Protein AF-A0AAX2H0S9-F1 (afdb_monomer_lite)

Organism: NCBI:txid45243

Sequence (298 aa):
MRLNEGWSAKVGRAVLSYNQQLLLGNAEGVKFTGGQPSGMPQYAAPPEDNILNYKTMQFIGLNKTWASDNWSGNNVLSFLFTNSGYQYTAGGAASNMQTTGIHGWFPMGDLTMEASAYYQFGAYYTMQVQAYQLHLKAEYLINDDALVGAGVEMIGGSKAEDYAQYTTRSFIAQYGTNQRFNGFMESFYVGSLYAYTGLNDYFGKLHLQLTNDSGLLLMPHVFTKNVAYTTGDPRYLGTEIDCIYNCNLSEDVTLTWDTHICYLQRRIRRALQGCRTELMQGCTCARVYLFVRKTLRK

Radius of gyration: 21.71 Å; chains: 1; bounding box: 66×54×60 Å

Secondary structure (DSSP, 8-state):
-EEETTEEEEEEEEE--HHHHHHTT-SS-----S-PPTTS-------SS---EEEEEEEEEEEEEEE-SSSSSEEEEEEEEEEEEEE-STT--EEEEEEEEEEEEEEETTEEEEEEEEEEEEEETTEEEEEEEEEEEEEEEEETTEEEEEEEEEE----HHHHHTTEE-S----TTTHHHHSTTTHHHHSSSGGGTS-EEEEEEEEEEEEETTEEEEEEEEEEE-SS-SSTT---EEEEEEEEEEEEEEETTEEEEEEEEEEEE-HHHHHHHTTS-STT-SS-EEEEEEEEE------

pLDDT: mean 73.64, std 22.36, range [25.81, 98.31]

Structure (mmCIF, N/CA/C/O backbone):
data_AF-A0AAX2H0S9-F1
#
_entry.id   AF-A0AAX2H0S9-F1
#
loop_
_atom_site.group_PDB
_atom_site.id
_atom_site.type_symbol
_atom_site.label_atom_id
_atom_site.label_alt_id
_atom_site.label_comp_id
_atom_site.label_asym_id
_atom_site.label_entity_id
_atom_site.label_seq_id
_atom_site.pdbx_PDB_ins_code
_atom_site.Cartn_x
_atom_site.Cartn_y
_atom_site.Cartn_z
_atom_site.occupancy
_atom_site.B_iso_or_equiv
_atom_site.auth_seq_id
_atom_site.auth_comp_id
_atom_site.auth_asym_id
_atom_site.auth_atom_id
_atom_site.pdbx_PDB_model_num
ATOM 1 N N . MET A 1 1 ? -16.538 -15.826 -12.381 1.00 82.00 1 MET A N 1
ATOM 2 C CA . MET A 1 1 ? -16.999 -17.229 -12.312 1.00 82.00 1 MET A CA 1
ATOM 3 C C . MET A 1 1 ? -16.678 -17.805 -10.939 1.00 82.00 1 MET A C 1
ATOM 5 O O . MET A 1 1 ? -15.602 -17.527 -10.424 1.00 82.00 1 MET A O 1
ATOM 9 N N . ARG A 1 2 ? -17.601 -18.550 -10.319 1.00 83.38 2 ARG A N 1
ATOM 10 C CA . ARG A 1 2 ? -17.282 -19.405 -9.161 1.00 83.38 2 ARG A CA 1
ATOM 11 C C . ARG A 1 2 ? -16.760 -20.730 -9.711 1.00 83.38 2 ARG A C 1
ATOM 13 O O . ARG A 1 2 ? -17.367 -21.244 -10.643 1.00 83.38 2 ARG A O 1
ATOM 20 N N . LEU A 1 3 ? -15.625 -21.206 -9.208 1.00 83.75 3 LEU A N 1
ATOM 21 C CA . LEU A 1 3 ? -14.989 -22.426 -9.720 1.00 83.75 3 LEU A CA 1
ATOM 22 C C . LEU A 1 3 ? -15.461 -23.654 -8.935 1.00 83.75 3 LEU A C 1
ATOM 24 O O . LEU A 1 3 ? -15.853 -24.650 -9.529 1.00 83.75 3 LEU A O 1
ATOM 28 N N . ASN A 1 4 ? -15.465 -23.557 -7.607 1.00 86.69 4 ASN A N 1
ATOM 29 C CA . ASN A 1 4 ? -15.998 -24.536 -6.657 1.00 86.69 4 ASN A CA 1
ATOM 30 C C . ASN A 1 4 ? -16.116 -23.859 -5.272 1.00 86.69 4 ASN A C 1
ATOM 32 O O . ASN A 1 4 ? -16.109 -22.626 -5.180 1.00 86.69 4 ASN A O 1
ATOM 36 N N . GLU A 1 5 ? -16.239 -24.640 -4.196 1.00 86.44 5 GLU A N 1
ATOM 37 C CA . GLU A 1 5 ? -16.384 -24.105 -2.844 1.00 86.44 5 GLU A CA 1
ATOM 38 C C . GLU A 1 5 ? -15.201 -23.211 -2.446 1.00 86.44 5 GLU A C 1
ATOM 40 O O . GLU A 1 5 ? -14.028 -23.605 -2.436 1.00 86.44 5 GLU A O 1
ATOM 45 N N . GLY A 1 6 ? -15.521 -21.954 -2.147 1.00 86.75 6 GLY A N 1
ATOM 46 C CA . GLY A 1 6 ? -14.549 -20.944 -1.760 1.00 86.75 6 GLY A CA 1
ATOM 47 C C . GLY A 1 6 ? -13.690 -20.380 -2.893 1.00 86.75 6 GLY A C 1
ATOM 48 O O . GLY A 1 6 ? -13.083 -19.337 -2.688 1.00 86.75 6 GLY A O 1
ATOM 49 N N . TRP A 1 7 ? -13.631 -20.995 -4.081 1.00 94.50 7 TRP A N 1
ATOM 50 C CA . TRP A 1 7 ? -12.855 -20.452 -5.200 1.00 94.50 7 TRP A CA 1
ATOM 51 C C . TRP A 1 7 ? -13.701 -19.611 -6.152 1.00 94.50 7 TRP A C 1
ATOM 53 O O . TRP A 1 7 ? -14.766 -20.008 -6.636 1.00 94.50 7 TRP A O 1
ATOM 63 N N . SER A 1 8 ? -13.160 -18.458 -6.526 1.00 93.38 8 SER A N 1
ATOM 64 C CA . SER A 1 8 ? -13.691 -17.633 -7.600 1.00 93.38 8 SER A CA 1
ATOM 65 C C . SER A 1 8 ? -12.576 -17.114 -8.492 1.00 93.38 8 SER A C 1
ATOM 67 O O . SER A 1 8 ? -11.455 -16.879 -8.052 1.00 93.38 8 SER A O 1
ATOM 69 N N . ALA A 1 9 ? -12.904 -16.919 -9.762 1.00 92.19 9 ALA A N 1
ATOM 70 C CA . ALA A 1 9 ? -12.008 -16.347 -10.744 1.00 92.19 9 ALA A CA 1
ATOM 71 C C . ALA A 1 9 ? -12.691 -15.204 -11.489 1.00 92.19 9 ALA A C 1
ATOM 73 O O . ALA A 1 9 ? -13.897 -15.239 -11.773 1.00 92.19 9 ALA A O 1
ATOM 74 N N . LYS A 1 10 ? -11.908 -14.189 -11.831 1.00 89.81 10 LYS A N 1
ATOM 75 C CA . LYS A 1 10 ? -12.298 -13.113 -12.733 1.00 89.81 10 LYS A CA 1
ATOM 76 C C . LYS A 1 10 ? -11.259 -13.039 -13.839 1.00 89.81 10 LYS A C 1
ATOM 78 O O . LYS A 1 10 ? -10.068 -13.050 -13.568 1.00 89.81 10 LYS A O 1
ATOM 83 N N . VAL A 1 11 ? -11.721 -12.963 -15.073 1.00 91.12 11 VAL A N 1
ATOM 84 C CA . VAL A 1 11 ? -10.884 -12.688 -16.235 1.00 91.12 11 VAL A CA 1
ATOM 85 C C . VAL A 1 11 ? -11.586 -11.610 -17.031 1.00 91.12 11 VAL A C 1
ATOM 87 O O . VAL A 1 11 ? -12.816 -11.613 -17.128 1.00 91.12 11 VAL A O 1
ATOM 90 N N . GLY A 1 12 ? -10.827 -10.666 -17.558 1.00 87.56 12 GLY A N 1
ATOM 91 C CA . GLY A 1 12 ? -11.419 -9.583 -18.312 1.00 87.56 12 GLY A CA 1
ATOM 92 C C . GLY A 1 12 ? -10.417 -8.856 -19.176 1.00 87.56 12 GLY A C 1
ATOM 93 O O . GLY A 1 12 ? -9.202 -8.939 -18.996 1.00 87.56 12 GLY A O 1
ATOM 94 N N . ARG A 1 13 ? -10.976 -8.126 -20.133 1.00 86.88 13 ARG A N 1
ATOM 95 C CA . ARG A 1 13 ? -10.269 -7.169 -20.965 1.00 86.88 13 ARG A CA 1
ATOM 96 C C . ARG A 1 13 ? -11.090 -5.891 -21.011 1.00 86.88 13 ARG A C 1
ATOM 98 O O . ARG A 1 13 ? -12.295 -5.952 -21.234 1.00 86.88 13 ARG A O 1
ATOM 105 N N . ALA A 1 14 ? -10.429 -4.756 -20.860 1.00 76.19 14 ALA A N 1
ATOM 106 C CA . ALA A 1 14 ? -11.001 -3.440 -21.081 1.00 76.19 14 ALA A CA 1
ATOM 107 C C . ALA A 1 14 ? -10.156 -2.673 -22.103 1.00 76.19 14 ALA A C 1
ATOM 109 O O . ALA A 1 14 ? -8.929 -2.792 -22.136 1.00 76.19 14 ALA A O 1
ATOM 110 N N . VAL A 1 15 ? -10.823 -1.890 -22.947 1.00 71.88 15 VAL A N 1
ATOM 111 C CA . VAL A 1 15 ? -10.201 -0.814 -23.725 1.00 71.88 15 VAL A CA 1
ATOM 112 C C . VAL A 1 15 ? -10.573 0.463 -22.998 1.00 71.88 15 VAL A C 1
ATOM 114 O O . VAL A 1 15 ? -11.757 0.697 -22.772 1.00 71.88 15 VAL A O 1
ATOM 117 N N . LEU A 1 16 ? -9.576 1.232 -22.574 1.00 62.88 16 LEU A N 1
ATOM 118 C CA . LEU A 1 16 ? -9.803 2.415 -21.755 1.00 62.88 16 LEU A CA 1
ATOM 119 C C . LEU A 1 16 ? -9.782 3.642 -22.664 1.00 62.88 16 LEU A C 1
ATOM 121 O O . LEU A 1 16 ? -8.774 3.936 -23.299 1.00 62.88 16 LEU A O 1
ATOM 125 N N . SER A 1 17 ? -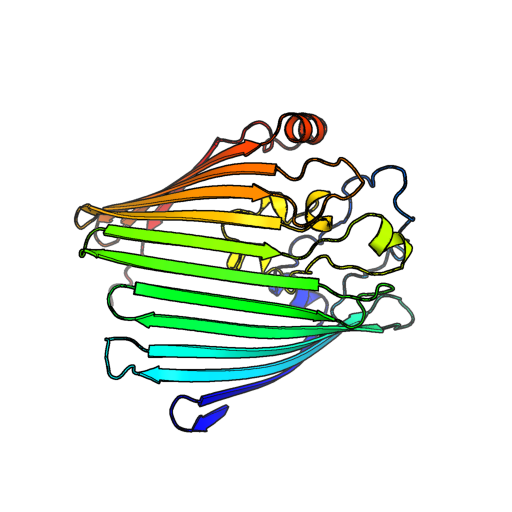10.916 4.335 -22.764 1.00 55.72 17 SER A N 1
ATOM 126 C CA . SER A 1 17 ? -10.997 5.624 -23.457 1.00 55.72 17 SER A CA 1
ATOM 127 C C . SER A 1 17 ? -10.740 6.777 -22.483 1.00 55.72 17 SER A C 1
ATOM 129 O O . SER A 1 17 ? -10.907 6.625 -21.273 1.00 55.72 17 SER A O 1
ATOM 131 N N . TYR A 1 18 ? -10.343 7.940 -23.005 1.00 48.00 18 TYR A N 1
ATOM 132 C CA . TYR A 1 18 ? -9.972 9.131 -22.224 1.00 48.00 18 TYR A CA 1
ATOM 133 C C . TYR A 1 18 ? -10.974 9.472 -21.099 1.00 48.00 18 TYR A C 1
ATOM 135 O O . TYR A 1 18 ? -10.585 9.680 -19.953 1.00 48.00 18 TYR A O 1
ATOM 143 N N . ASN A 1 19 ? -12.281 9.404 -21.376 1.00 41.84 19 ASN A N 1
ATOM 144 C CA . ASN A 1 19 ? -13.327 9.718 -20.392 1.00 41.84 19 ASN A CA 1
ATOM 145 C C . ASN A 1 19 ? -13.436 8.689 -19.251 1.00 41.84 19 ASN A C 1
ATOM 147 O O . ASN A 1 19 ? -13.842 9.034 -18.145 1.00 41.84 19 ASN A O 1
ATOM 151 N N . GLN A 1 20 ? -13.058 7.430 -19.489 1.00 44.62 20 GLN A N 1
ATOM 152 C CA . GLN A 1 20 ? -13.036 6.392 -18.452 1.00 44.62 20 GLN A CA 1
ATOM 153 C C . GLN A 1 20 ? -11.835 6.539 -17.513 1.00 44.62 20 GLN A C 1
ATOM 155 O O . GLN A 1 20 ? -11.869 6.024 -16.401 1.00 44.62 20 GLN A O 1
ATOM 160 N N . GLN A 1 21 ? -10.789 7.259 -17.924 1.00 47.94 21 GLN A N 1
ATOM 161 C CA . GLN A 1 21 ? -9.606 7.496 -17.099 1.00 47.94 21 GLN A CA 1
ATOM 162 C C . GLN A 1 21 ? -9.893 8.518 -15.986 1.00 47.94 21 GLN A C 1
ATOM 164 O O . GLN A 1 21 ? -9.494 8.286 -14.847 1.00 47.94 21 GLN A O 1
ATOM 169 N N . LEU A 1 22 ? -10.661 9.582 -16.270 1.00 45.66 22 LEU A N 1
ATOM 170 C CA . LEU A 1 22 ? -11.139 10.536 -15.252 1.00 45.66 22 LEU A CA 1
ATOM 171 C C . LEU A 1 22 ? -11.988 9.856 -14.164 1.00 45.66 22 LEU A C 1
ATOM 173 O O . LEU A 1 22 ? -11.847 10.161 -12.984 1.00 45.66 22 LEU A O 1
ATOM 177 N N . LEU A 1 23 ? -12.835 8.896 -14.553 1.00 43.91 23 LEU A N 1
ATOM 178 C CA . LEU A 1 23 ? -13.672 8.105 -13.638 1.00 43.91 23 LEU A CA 1
ATOM 179 C C . LEU A 1 23 ? -12.862 7.144 -12.750 1.00 43.91 23 LEU A C 1
ATOM 181 O O . LEU A 1 23 ? -13.319 6.774 -11.673 1.00 43.91 23 LEU A O 1
ATOM 185 N N . LEU A 1 24 ? -11.665 6.748 -13.187 1.00 43.06 24 LEU A N 1
ATOM 186 C CA . LEU A 1 24 ? -10.731 5.904 -12.437 1.00 43.06 24 LEU A CA 1
ATOM 187 C C . LEU A 1 24 ? -9.742 6.734 -11.603 1.00 43.06 24 LEU A C 1
ATOM 189 O O . LEU A 1 24 ? -8.654 6.264 -11.293 1.00 43.06 24 LEU A O 1
ATOM 193 N N . GLY A 1 25 ? -10.090 7.977 -11.260 1.00 35.75 25 GLY A N 1
ATOM 194 C CA . GLY A 1 25 ? -9.273 8.809 -10.379 1.00 35.75 25 GLY A CA 1
ATOM 195 C C . GLY A 1 25 ? -8.083 9.499 -11.050 1.00 35.75 25 GLY A C 1
ATOM 196 O O . GLY A 1 25 ? -7.289 10.100 -10.340 1.00 35.75 25 GLY A O 1
ATOM 197 N N . ASN A 1 26 ? -7.971 9.514 -12.387 1.00 38.72 26 ASN A N 1
ATOM 198 C CA . ASN A 1 26 ? -7.118 10.499 -13.081 1.00 38.72 26 ASN A CA 1
ATOM 199 C C . ASN A 1 26 ? -7.829 11.870 -13.163 1.00 38.72 26 ASN A C 1
ATOM 201 O O . ASN A 1 26 ? -7.855 12.509 -14.218 1.00 38.72 26 ASN A O 1
ATOM 205 N N . ALA A 1 27 ? -8.476 12.301 -12.078 1.00 33.25 27 ALA A N 1
ATOM 206 C CA . ALA A 1 27 ? -8.892 13.686 -11.931 1.00 33.25 27 ALA A CA 1
ATOM 207 C C . ALA A 1 27 ? -7.633 14.454 -11.535 1.00 33.25 27 ALA A C 1
ATOM 209 O O . ALA A 1 27 ? -7.086 14.222 -10.466 1.00 33.25 27 ALA A O 1
ATOM 210 N N . GLU A 1 28 ? -7.169 15.306 -12.444 1.00 34.12 28 GLU A N 1
ATOM 211 C CA . GLU A 1 28 ? -5.822 15.874 -12.458 1.00 34.12 28 GLU A CA 1
ATOM 212 C C . GLU A 1 28 ? -4.795 14.838 -12.905 1.00 34.12 28 GLU A C 1
ATOM 214 O O . GLU A 1 28 ? -4.406 13.916 -12.189 1.00 34.12 28 GLU A O 1
ATOM 219 N N . GLY A 1 29 ? -4.338 14.993 -14.151 1.00 34.31 29 GLY A N 1
ATOM 220 C CA . GLY A 1 29 ? -3.101 14.355 -14.547 1.00 34.31 29 GLY A CA 1
ATOM 221 C C . GLY A 1 29 ? -2.078 14.640 -13.459 1.00 34.31 29 GLY A C 1
ATOM 222 O O . GLY A 1 29 ? -1.937 15.790 -13.033 1.00 34.31 29 GLY A O 1
ATOM 223 N N . VAL A 1 30 ? -1.347 13.611 -13.037 1.00 34.69 30 VAL A N 1
ATOM 224 C CA . VAL A 1 30 ? -0.012 13.826 -12.495 1.00 34.69 30 VAL A CA 1
ATOM 225 C C . VAL A 1 30 ? 0.754 14.497 -13.629 1.00 34.69 30 VAL A C 1
ATOM 227 O O . VAL A 1 30 ? 1.433 13.864 -14.434 1.00 34.69 30 VAL A O 1
ATOM 230 N N . LYS A 1 31 ? 0.570 15.810 -13.764 1.00 29.08 31 LYS A N 1
ATOM 231 C CA . LYS A 1 31 ? 1.520 16.643 -14.442 1.00 29.08 31 LYS A CA 1
ATOM 232 C C . LYS A 1 31 ? 2.752 16.451 -13.583 1.00 29.08 31 LYS A C 1
ATOM 234 O O . LYS A 1 31 ? 2.804 16.885 -12.432 1.00 29.08 31 LYS A O 1
ATOM 239 N N . PHE A 1 32 ? 3.736 15.756 -14.131 1.00 32.16 32 PHE A N 1
ATOM 240 C CA . PHE A 1 32 ? 5.110 15.850 -13.677 1.00 32.16 32 PHE A CA 1
ATOM 241 C C . PHE A 1 32 ? 5.590 17.293 -13.947 1.00 32.16 32 PHE A C 1
ATOM 243 O O . PHE A 1 32 ? 6.453 17.535 -14.777 1.00 32.16 32 PHE A O 1
ATOM 250 N N . THR A 1 33 ? 4.957 18.280 -13.307 1.00 26.42 33 THR A N 1
ATOM 251 C CA . THR A 1 33 ? 5.269 19.716 -13.354 1.00 26.42 33 THR A CA 1
ATOM 252 C C . THR A 1 33 ? 5.804 20.193 -12.007 1.00 26.42 33 THR A C 1
ATOM 254 O O . THR A 1 33 ? 5.740 21.375 -11.688 1.00 26.42 33 THR A O 1
ATOM 257 N N . GLY A 1 34 ? 6.363 19.285 -11.205 1.00 25.81 34 GLY A N 1
ATOM 258 C CA . GLY A 1 34 ? 7.398 19.660 -10.252 1.00 25.81 34 GLY A CA 1
ATOM 259 C C . GLY A 1 34 ? 8.687 19.863 -11.042 1.00 25.81 34 GLY A C 1
ATOM 260 O O . GLY A 1 34 ? 9.111 18.944 -11.743 1.00 25.81 34 GLY A O 1
ATOM 261 N N . GLY A 1 35 ? 9.269 21.063 -10.983 1.00 28.19 35 GLY A N 1
ATOM 262 C CA . GLY A 1 35 ? 10.528 21.381 -11.657 1.00 28.19 35 GLY A CA 1
ATOM 263 C C . GLY A 1 35 ? 11.556 20.267 -11.455 1.00 28.19 35 GLY A C 1
ATOM 264 O O . GLY A 1 35 ? 11.889 19.913 -10.324 1.00 28.19 35 GLY A O 1
ATOM 265 N N . GLN A 1 36 ? 12.002 19.684 -12.566 1.00 36.81 36 GLN A N 1
ATOM 266 C CA . GLN A 1 36 ? 13.009 18.631 -12.592 1.00 36.81 36 GLN A CA 1
ATOM 267 C C . GLN A 1 36 ? 14.291 19.156 -11.916 1.00 36.81 36 GLN A C 1
ATOM 269 O O . GLN A 1 36 ? 14.747 20.250 -12.265 1.00 36.81 36 GLN A O 1
ATOM 274 N N . PRO A 1 37 ? 14.899 18.424 -10.966 1.00 34.19 37 PRO A N 1
ATOM 275 C CA . PRO A 1 37 ? 16.245 18.744 -10.518 1.00 34.19 37 PRO A CA 1
ATOM 276 C C . PRO A 1 37 ? 17.203 18.723 -11.709 1.00 34.19 37 PRO A C 1
ATOM 278 O O . PRO A 1 37 ? 17.151 17.824 -12.550 1.00 34.19 37 PRO A O 1
ATOM 281 N N . SER A 1 38 ? 18.105 19.702 -11.750 1.00 27.27 38 SER A N 1
ATOM 282 C CA . SER A 1 38 ? 19.204 19.741 -12.715 1.00 27.27 38 SER A CA 1
ATOM 283 C C . SER A 1 38 ? 19.970 18.409 -12.702 1.00 27.27 38 SER A C 1
ATOM 285 O O . SER A 1 38 ? 20.443 17.987 -11.647 1.00 27.27 38 SER A O 1
ATOM 287 N N . GLY A 1 39 ? 20.059 17.739 -13.857 1.00 32.34 39 GLY A N 1
ATOM 288 C CA . GLY A 1 39 ? 20.784 16.471 -14.026 1.00 32.34 39 GLY A CA 1
ATOM 289 C C . GLY A 1 39 ? 19.925 15.218 -14.239 1.00 32.34 39 GLY A C 1
ATOM 290 O O . GLY A 1 39 ? 20.489 14.152 -14.474 1.00 32.34 39 GLY A O 1
ATOM 291 N N . MET A 1 40 ? 18.590 15.308 -14.208 1.00 34.41 40 MET A N 1
ATOM 292 C CA . MET A 1 40 ? 17.748 14.240 -14.769 1.00 34.41 40 MET A CA 1
ATOM 293 C C . MET A 1 40 ? 17.835 14.266 -16.308 1.00 34.41 40 MET A C 1
ATOM 295 O O . MET A 1 40 ? 17.811 15.359 -16.883 1.00 34.41 40 MET A O 1
ATOM 299 N N . PRO A 1 41 ? 17.940 13.109 -16.999 1.00 31.62 41 PRO A N 1
ATOM 300 C CA . PRO A 1 41 ? 17.778 13.066 -18.449 1.00 31.62 41 PRO A CA 1
ATOM 301 C C . PRO A 1 41 ? 16.454 13.741 -18.794 1.00 31.62 41 PRO A C 1
ATOM 303 O O . PRO A 1 41 ? 15.452 13.448 -18.141 1.00 31.62 41 PRO A O 1
ATOM 306 N N . GLN A 1 42 ? 16.441 14.643 -19.782 1.00 32.12 42 GLN A N 1
ATOM 307 C CA . GLN A 1 42 ? 15.192 15.171 -20.324 1.00 32.12 42 GLN A CA 1
ATOM 308 C C . GLN A 1 42 ? 14.329 13.978 -20.732 1.00 32.12 42 GLN A C 1
ATOM 310 O O . GLN A 1 42 ? 14.522 13.390 -21.796 1.00 32.12 42 GLN A O 1
ATOM 315 N N . TYR A 1 43 ? 13.365 13.616 -19.890 1.00 40.28 43 TYR A N 1
ATOM 316 C CA . TYR A 1 43 ? 12.214 12.897 -20.377 1.00 40.28 43 TYR A CA 1
ATOM 317 C C . TYR A 1 43 ? 11.566 13.906 -21.306 1.00 40.28 43 TYR A C 1
ATOM 319 O O . TYR A 1 43 ? 11.087 14.946 -20.848 1.00 40.28 43 TYR A O 1
ATOM 327 N N . ALA A 1 44 ? 11.667 13.678 -22.615 1.00 31.38 44 ALA A N 1
ATOM 328 C CA . ALA A 1 44 ? 10.839 14.399 -23.553 1.00 31.38 44 ALA A CA 1
ATOM 329 C C . ALA A 1 44 ? 9.413 14.173 -23.055 1.00 31.38 44 ALA A C 1
ATOM 331 O O . ALA A 1 44 ? 8.877 13.072 -23.193 1.00 31.38 44 ALA A O 1
ATOM 332 N N . ALA A 1 45 ? 8.844 15.182 -22.385 1.00 35.22 45 ALA A N 1
ATOM 333 C CA . ALA A 1 45 ? 7.412 15.282 -22.238 1.00 35.22 45 ALA A CA 1
ATOM 334 C C . ALA A 1 45 ? 6.920 15.084 -23.665 1.00 35.22 45 ALA A C 1
ATOM 336 O O . ALA A 1 45 ? 7.348 15.831 -24.557 1.00 35.22 45 ALA A O 1
ATOM 337 N N . PRO A 1 46 ? 6.208 13.984 -23.934 1.00 34.56 46 PRO A N 1
ATOM 338 C CA . PRO A 1 46 ? 5.852 13.713 -25.298 1.00 34.56 46 PRO A CA 1
ATOM 339 C C . PRO A 1 46 ? 4.980 14.912 -25.729 1.00 34.56 46 PRO A C 1
ATOM 341 O O . PRO A 1 46 ? 4.282 15.484 -24.880 1.00 34.56 46 PRO A O 1
ATOM 344 N N . PRO A 1 47 ? 5.161 15.394 -26.971 1.00 35.41 47 PRO A N 1
ATOM 345 C CA . PRO A 1 47 ? 4.654 16.689 -27.414 1.00 35.41 47 PRO A CA 1
ATOM 346 C C . PRO A 1 47 ? 3.180 16.829 -27.050 1.00 35.41 47 PRO A C 1
ATOM 348 O O . PRO A 1 47 ? 2.472 15.827 -27.017 1.00 35.41 47 PRO A O 1
ATOM 351 N N . GLU A 1 48 ? 2.787 18.066 -26.759 1.00 41.00 48 GLU A N 1
ATOM 352 C CA . GLU A 1 48 ? 1.668 18.587 -25.949 1.00 41.00 48 GLU A CA 1
ATOM 353 C C . GLU A 1 48 ? 0.248 18.006 -26.193 1.00 41.00 48 GLU A C 1
ATOM 355 O O . GLU A 1 48 ? -0.715 18.408 -25.543 1.00 41.00 48 GLU A O 1
ATOM 360 N N . ASP A 1 49 ? 0.117 16.978 -27.025 1.00 37.16 49 ASP A N 1
ATOM 361 C CA . ASP A 1 49 ? -1.091 16.243 -27.369 1.00 37.16 49 ASP A CA 1
ATOM 362 C C . ASP A 1 49 ? -1.208 14.893 -26.619 1.00 37.16 49 ASP A C 1
ATOM 364 O O . ASP A 1 49 ? -0.893 13.828 -27.144 1.00 37.16 49 ASP A O 1
ATOM 368 N N . ASN A 1 50 ? -1.769 14.921 -25.401 1.00 44.34 50 ASN A N 1
ATOM 369 C CA . ASN A 1 50 ? -2.493 13.805 -24.746 1.00 44.34 50 ASN A CA 1
ATOM 370 C C . ASN A 1 50 ? -1.788 12.435 -24.600 1.00 44.34 50 ASN A C 1
ATOM 372 O O . ASN A 1 50 ? -2.096 11.483 -25.323 1.00 44.34 50 ASN A O 1
ATOM 376 N N . ILE A 1 51 ? -0.912 12.265 -23.598 1.00 44.94 51 ILE A N 1
ATOM 377 C CA . ILE A 1 51 ? -0.066 11.055 -23.525 1.00 44.94 51 ILE A CA 1
ATOM 378 C C . ILE A 1 51 ? 0.096 10.480 -22.103 1.00 44.94 51 ILE A C 1
ATOM 380 O O . ILE A 1 51 ? 1.177 10.083 -21.683 1.00 44.94 51 ILE A O 1
ATOM 384 N N . LEU A 1 52 ? -1.011 10.382 -21.361 1.00 51.34 52 LEU A N 1
ATOM 385 C CA . LEU A 1 52 ? -1.143 9.475 -20.206 1.00 51.34 52 LEU A CA 1
ATOM 386 C C . LEU A 1 52 ? -2.244 8.435 -20.466 1.00 51.34 52 LEU A C 1
ATOM 388 O O . LEU A 1 52 ? -3.116 8.202 -19.635 1.00 51.34 52 LEU A O 1
ATOM 392 N N . ASN A 1 53 ? -2.249 7.840 -21.662 1.00 60.06 53 ASN A N 1
ATOM 393 C CA . ASN A 1 53 ? -3.372 7.032 -22.122 1.00 60.06 53 ASN A CA 1
ATOM 394 C C . ASN A 1 53 ? -3.148 5.538 -21.872 1.00 60.06 53 ASN A C 1
ATOM 396 O O . ASN A 1 53 ? -2.445 4.855 -22.627 1.00 60.06 53 ASN A O 1
ATOM 400 N N . TYR A 1 54 ? -3.831 5.012 -20.852 1.00 64.12 54 TYR A N 1
ATOM 401 C CA . TYR A 1 54 ? -4.158 3.590 -20.811 1.00 64.12 54 TYR A CA 1
ATOM 402 C C . TYR A 1 54 ? -4.893 3.230 -22.102 1.00 64.12 54 TYR A C 1
ATOM 404 O O . TYR A 1 54 ? -5.929 3.810 -22.409 1.00 64.12 54 TYR A O 1
ATOM 412 N N . LYS A 1 55 ? -4.363 2.270 -22.853 1.00 72.38 55 LYS A N 1
ATOM 413 C CA . LYS A 1 55 ? -4.952 1.791 -24.107 1.00 72.38 55 LYS A CA 1
ATOM 414 C C . LYS A 1 55 ? -5.764 0.527 -23.876 1.00 72.38 55 LYS A C 1
ATOM 416 O O . LYS A 1 55 ? -6.895 0.400 -24.340 1.00 72.38 55 LYS A O 1
ATOM 421 N N . THR A 1 56 ? -5.190 -0.418 -23.142 1.00 81.44 56 THR A N 1
ATOM 422 C CA . THR A 1 56 ? -5.826 -1.701 -22.849 1.00 81.44 56 THR A CA 1
ATOM 423 C C . THR A 1 56 ? -5.483 -2.162 -21.449 1.00 81.44 56 THR A C 1
ATOM 425 O O . THR A 1 56 ? -4.387 -1.911 -20.964 1.00 81.44 56 THR A O 1
ATOM 428 N N . MET A 1 57 ? -6.391 -2.904 -20.839 1.00 83.75 57 MET A N 1
ATOM 429 C CA . MET A 1 57 ? -6.127 -3.692 -19.647 1.00 83.75 57 MET A CA 1
ATOM 430 C C . MET A 1 57 ? -6.591 -5.114 -19.928 1.00 83.75 57 MET A C 1
ATOM 432 O O . MET A 1 57 ? -7.713 -5.313 -20.392 1.00 83.75 57 MET A O 1
ATOM 436 N N . GLN A 1 58 ? -5.757 -6.102 -19.641 1.00 91.12 58 GLN A N 1
ATOM 437 C CA . GLN A 1 58 ? -6.180 -7.486 -19.463 1.00 91.12 58 GLN A CA 1
ATOM 438 C C . GLN A 1 58 ? -5.892 -7.889 -18.026 1.00 91.12 58 GLN A C 1
ATOM 440 O O . GLN A 1 58 ? -4.873 -7.488 -17.472 1.00 91.12 58 GLN A O 1
ATOM 445 N N . PHE A 1 59 ? -6.772 -8.668 -17.411 1.00 91.50 59 PHE A N 1
ATOM 446 C CA . PHE A 1 59 ? -6.541 -9.138 -16.054 1.00 91.50 59 PHE A CA 1
ATOM 447 C C . PHE A 1 59 ? -7.064 -10.549 -15.841 1.00 91.50 59 PHE A C 1
ATOM 449 O O . PHE A 1 59 ? -8.054 -10.968 -16.445 1.00 91.50 59 PHE A O 1
ATOM 456 N N . ILE A 1 60 ? -6.395 -11.252 -14.936 1.00 93.50 60 ILE A N 1
ATOM 457 C CA . ILE A 1 60 ? -6.817 -12.511 -14.345 1.00 93.50 60 ILE A CA 1
ATOM 458 C C . ILE A 1 60 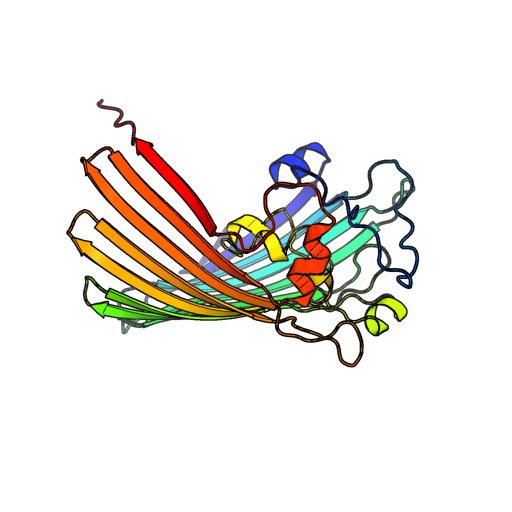? -6.688 -12.343 -12.834 1.00 93.50 60 ILE A C 1
ATOM 460 O O . ILE A 1 60 ? -5.654 -11.917 -12.330 1.00 93.50 60 ILE A O 1
ATOM 464 N N . GLY A 1 61 ? -7.744 -12.674 -12.107 1.00 93.88 61 GLY A N 1
ATOM 465 C CA . GLY A 1 61 ? -7.755 -12.711 -10.655 1.00 93.88 61 GLY A CA 1
ATOM 466 C C . GLY A 1 61 ? -8.323 -14.034 -10.173 1.00 93.88 61 GLY A C 1
ATOM 467 O O . GLY A 1 61 ? -9.347 -14.488 -10.687 1.00 93.88 61 GLY A O 1
ATOM 468 N N . LEU A 1 62 ? -7.681 -14.633 -9.178 1.00 95.06 62 LEU A N 1
ATOM 469 C CA . LEU A 1 62 ? -8.143 -15.836 -8.492 1.00 95.06 62 LEU A CA 1
ATOM 470 C C . LEU A 1 62 ? -8.312 -15.501 -7.015 1.00 95.06 62 LEU A C 1
ATOM 472 O O . LEU A 1 62 ? -7.459 -14.842 -6.441 1.00 95.06 62 LEU A O 1
ATOM 476 N N . ASN A 1 63 ? -9.400 -15.939 -6.397 1.00 95.56 63 ASN A N 1
ATOM 477 C CA . ASN A 1 63 ? -9.630 -15.767 -4.968 1.00 95.56 63 ASN A CA 1
ATOM 478 C C . ASN A 1 63 ? -10.063 -17.095 -4.369 1.00 95.56 63 ASN A C 1
ATOM 480 O O . ASN A 1 63 ? -10.943 -17.756 -4.924 1.00 95.56 63 ASN A O 1
ATOM 484 N N . LYS A 1 64 ? -9.490 -17.434 -3.223 1.00 95.81 64 LYS A N 1
ATOM 485 C CA . LYS A 1 64 ? -9.875 -18.547 -2.373 1.00 95.81 64 LYS A CA 1
ATOM 486 C C . LYS A 1 64 ? -10.296 -17.996 -1.021 1.00 95.81 64 LYS A C 1
ATOM 488 O O . LYS A 1 64 ? -9.527 -17.316 -0.359 1.00 95.81 64 LYS A O 1
ATOM 493 N N . THR A 1 65 ? -11.514 -18.316 -0.619 1.00 95.75 65 THR A N 1
ATOM 494 C CA . THR A 1 65 ? -12.059 -18.059 0.709 1.00 95.75 65 THR A CA 1
ATOM 495 C C . THR A 1 65 ? -12.366 -19.392 1.381 1.00 95.75 65 THR A C 1
ATOM 497 O O . THR A 1 65 ? -12.927 -20.284 0.742 1.00 95.75 65 THR A O 1
ATOM 500 N N . TRP A 1 66 ? -11.979 -19.569 2.639 1.00 94.62 66 TRP A N 1
ATOM 501 C CA . TRP A 1 66 ? -12.294 -20.781 3.397 1.00 94.62 66 TRP A CA 1
ATOM 502 C C . TRP A 1 66 ? -12.477 -20.464 4.876 1.00 94.62 66 TRP A C 1
ATOM 504 O O . TRP A 1 66 ? -11.794 -19.590 5.408 1.00 94.62 66 TRP A O 1
ATOM 514 N N . ALA A 1 67 ? -13.401 -21.173 5.520 1.00 92.00 67 ALA A N 1
ATOM 515 C CA . ALA A 1 67 ? -13.551 -21.113 6.965 1.00 92.00 67 ALA A CA 1
ATOM 516 C C . ALA A 1 67 ? -12.314 -21.720 7.633 1.00 92.00 67 ALA A C 1
ATOM 518 O O . ALA A 1 67 ? -11.682 -22.624 7.082 1.00 92.00 67 ALA A O 1
ATOM 519 N N . SER A 1 68 ? -11.958 -21.207 8.802 1.00 86.00 68 SER A N 1
ATOM 520 C CA . SER A 1 68 ? -11.001 -21.889 9.662 1.00 86.00 68 SER A CA 1
ATOM 521 C C . SER A 1 68 ? -11.701 -22.904 10.551 1.00 86.00 68 SER A C 1
ATOM 523 O O . SER A 1 68 ? -12.784 -22.636 11.065 1.00 86.00 68 SER A O 1
ATOM 525 N N . ASP A 1 69 ? -11.036 -24.031 10.784 1.00 83.50 69 ASP A N 1
ATOM 526 C CA . ASP A 1 69 ? -11.509 -25.059 11.710 1.00 83.50 69 ASP A CA 1
ATOM 527 C C . ASP A 1 69 ? -11.305 -24.652 13.181 1.00 83.50 69 ASP A C 1
ATOM 529 O O . ASP A 1 69 ? -11.964 -25.183 14.070 1.00 83.50 69 ASP A O 1
ATOM 533 N N . ASN A 1 70 ? -10.398 -23.701 13.444 1.00 85.62 70 ASN A N 1
ATOM 534 C CA . ASN A 1 70 ? -9.949 -23.344 14.794 1.00 85.62 70 ASN A CA 1
ATOM 535 C C . ASN A 1 70 ? -10.444 -21.973 15.279 1.00 85.62 70 ASN A C 1
ATOM 537 O O . ASN A 1 70 ? -10.291 -21.658 16.457 1.00 85.62 70 ASN A O 1
ATOM 541 N N . TRP A 1 71 ? -10.990 -21.130 14.399 1.00 85.88 71 TRP A N 1
ATOM 542 C CA . TRP A 1 71 ? -11.397 -19.767 14.755 1.00 85.88 71 TRP A CA 1
ATOM 543 C C . TRP A 1 71 ? -12.549 -19.247 13.895 1.00 85.88 71 TRP A C 1
ATOM 545 O O . TRP A 1 71 ? -12.710 -19.628 12.735 1.00 85.88 71 TRP A O 1
ATOM 555 N N . SER A 1 72 ? -13.346 -18.335 14.459 1.00 78.38 72 SER A N 1
ATOM 556 C CA . SER A 1 72 ? -14.437 -17.676 13.743 1.00 78.38 72 SER A CA 1
ATOM 557 C C . SER A 1 72 ? -13.885 -16.693 12.715 1.00 78.38 72 SER A C 1
ATOM 559 O O . SER A 1 72 ? -13.304 -15.670 13.066 1.00 78.38 72 SER A O 1
ATOM 561 N N . GLY A 1 73 ? -14.091 -16.986 11.436 1.00 84.94 73 GLY A N 1
ATOM 562 C CA . GLY A 1 73 ? -13.702 -16.095 10.352 1.00 84.94 73 GLY A CA 1
ATOM 563 C C . GLY A 1 73 ? -13.315 -16.857 9.096 1.00 84.94 73 GLY A C 1
ATOM 564 O O . GLY A 1 73 ? -12.952 -18.033 9.134 1.00 84.94 73 GLY A O 1
ATOM 565 N N . ASN A 1 74 ? -13.398 -16.166 7.963 1.00 92.06 74 ASN A N 1
ATOM 566 C CA . ASN A 1 74 ? -12.965 -16.715 6.690 1.00 92.06 74 ASN A CA 1
ATOM 567 C C . ASN A 1 74 ? -11.563 -16.207 6.359 1.00 92.06 74 ASN A C 1
ATOM 569 O O . ASN A 1 74 ? -11.335 -14.999 6.281 1.00 92.06 74 ASN A O 1
ATOM 573 N N . ASN A 1 75 ? -10.653 -17.137 6.100 1.00 94.94 75 ASN A N 1
ATOM 574 C CA . ASN A 1 75 ? -9.375 -16.841 5.478 1.00 94.94 75 ASN A CA 1
ATOM 575 C C . ASN A 1 75 ? -9.604 -16.487 4.008 1.00 94.94 75 ASN A C 1
ATOM 577 O O . ASN A 1 75 ? -10.467 -17.073 3.344 1.00 94.94 75 ASN A O 1
ATOM 581 N N . VAL A 1 76 ? -8.821 -15.547 3.491 1.00 95.44 76 VAL A N 1
ATOM 582 C CA . VAL A 1 76 ? -8.860 -15.128 2.091 1.00 95.44 76 VAL A CA 1
ATOM 583 C C . VAL A 1 76 ? -7.451 -15.153 1.527 1.00 95.44 76 VAL A C 1
ATOM 585 O O . VAL A 1 76 ? -6.526 -14.616 2.126 1.00 95.44 76 VAL A O 1
ATOM 588 N N . LEU A 1 77 ? -7.304 -15.739 0.345 1.00 96.19 77 LEU A N 1
ATOM 589 C CA . LEU A 1 77 ? -6.104 -15.667 -0.472 1.00 96.19 77 LEU A CA 1
ATOM 590 C C . LEU A 1 77 ? -6.496 -15.248 -1.884 1.00 96.19 77 LEU A C 1
ATOM 592 O O . LEU A 1 77 ? -7.347 -15.868 -2.519 1.00 96.19 77 LEU A O 1
ATOM 596 N N . SER A 1 78 ? -5.850 -14.211 -2.382 1.00 94.31 78 SER A N 1
ATOM 597 C CA . SER A 1 78 ? -6.108 -13.606 -3.677 1.00 94.31 78 SER A CA 1
ATOM 598 C C . SER A 1 78 ? -4.826 -13.600 -4.491 1.00 94.31 78 SER A C 1
ATOM 600 O O . SER A 1 78 ? -3.763 -13.283 -3.973 1.00 94.31 78 SER A O 1
ATOM 602 N N . PHE A 1 79 ? -4.934 -13.921 -5.772 1.00 96.12 79 PHE A N 1
ATOM 603 C CA . PHE A 1 79 ? -3.895 -13.749 -6.776 1.00 96.12 79 PHE A CA 1
ATOM 604 C C . PHE A 1 79 ? -4.405 -12.791 -7.846 1.00 96.12 79 PHE A C 1
ATOM 606 O O . PHE A 1 79 ? -5.567 -12.869 -8.258 1.00 96.12 79 PHE A O 1
ATOM 613 N N . LEU A 1 80 ? -3.524 -11.920 -8.320 1.00 93.31 80 LEU A N 1
ATOM 614 C CA . LEU A 1 80 ? -3.792 -10.970 -9.384 1.00 93.31 80 LEU A CA 1
ATOM 615 C C . LEU A 1 80 ? -2.678 -11.036 -10.422 1.00 93.31 80 LEU A C 1
ATOM 617 O O . LEU A 1 80 ? -1.502 -11.026 -10.078 1.00 93.31 80 LEU A O 1
ATOM 621 N N . PHE A 1 81 ? -3.070 -11.008 -11.688 1.00 95.00 81 PHE A N 1
ATOM 622 C CA . PHE A 1 81 ? -2.215 -10.680 -12.813 1.00 95.00 81 PHE A CA 1
ATOM 623 C C . PHE A 1 81 ? -2.936 -9.663 -13.695 1.00 95.00 81 PHE A C 1
ATOM 625 O O . PHE A 1 81 ? -4.070 -9.894 -14.115 1.00 95.00 81 PHE A O 1
ATOM 632 N N . THR A 1 82 ? -2.286 -8.551 -14.009 1.00 91.38 82 THR A N 1
ATOM 633 C CA . THR A 1 82 ? -2.753 -7.556 -14.969 1.00 91.38 82 THR A CA 1
ATOM 634 C C . THR A 1 82 ? -1.695 -7.330 -16.036 1.00 91.38 82 THR A C 1
ATOM 636 O O . THR A 1 82 ? -0.498 -7.439 -15.785 1.00 91.38 82 THR A O 1
ATOM 639 N N . ASN A 1 83 ? -2.149 -7.006 -17.238 1.00 92.19 83 ASN A N 1
ATOM 640 C CA . ASN A 1 83 ? -1.338 -6.490 -18.322 1.00 92.19 83 ASN A CA 1
ATOM 641 C C . ASN A 1 83 ? -1.955 -5.167 -18.779 1.00 92.19 83 ASN A C 1
ATOM 643 O O . ASN A 1 83 ? -3.091 -5.136 -19.259 1.00 92.19 83 ASN A O 1
ATOM 647 N N . SER A 1 84 ? -1.218 -4.082 -18.592 1.00 86.62 84 SER A N 1
ATOM 648 C CA . SER A 1 84 ? -1.658 -2.721 -18.873 1.00 86.62 84 SER A CA 1
ATOM 649 C C . SER A 1 84 ? -0.878 -2.178 -20.061 1.00 86.62 84 SER A C 1
ATOM 651 O O . SER A 1 84 ? 0.338 -2.012 -20.000 1.00 86.62 84 SER A O 1
ATOM 653 N N . GLY A 1 85 ? -1.594 -1.904 -21.148 1.00 85.75 85 GLY A N 1
ATOM 654 C CA . GLY A 1 85 ? -1.051 -1.309 -22.360 1.00 85.75 85 GLY A CA 1
ATOM 655 C C . GLY A 1 85 ? -1.121 0.213 -22.302 1.00 85.75 85 GLY A C 1
ATOM 656 O O . GLY A 1 85 ? -2.192 0.761 -22.038 1.00 85.75 85 GLY A O 1
ATOM 657 N N . TYR A 1 86 ? -0.018 0.892 -22.607 1.00 77.12 86 TYR A N 1
ATOM 658 C CA . TYR A 1 86 ? 0.107 2.351 -22.597 1.00 77.12 86 TYR A CA 1
ATOM 659 C C . TYR A 1 86 ? 0.502 2.860 -23.973 1.00 77.12 86 TYR A C 1
ATOM 661 O O . TYR A 1 86 ? 1.510 2.411 -24.520 1.00 77.12 86 TYR A O 1
ATOM 669 N N . GLN A 1 87 ? -0.259 3.807 -24.522 1.00 71.19 87 GLN A N 1
ATOM 670 C CA . GLN A 1 87 ? 0.108 4.486 -25.763 1.00 71.19 87 GLN A CA 1
ATOM 671 C C . GLN A 1 87 ? 0.924 5.734 -25.457 1.00 71.19 87 GLN A C 1
ATOM 673 O O . GLN A 1 87 ? 0.500 6.542 -24.632 1.00 71.19 87 GLN A O 1
ATOM 678 N N . TYR A 1 88 ? 2.056 5.900 -26.145 1.00 69.38 88 TYR A N 1
ATOM 679 C CA . TYR A 1 88 ? 2.970 7.009 -25.854 1.00 69.38 88 TYR A CA 1
ATOM 680 C C . TYR A 1 88 ? 3.460 7.824 -27.038 1.00 69.38 88 TYR A C 1
ATOM 682 O O . TYR A 1 88 ? 4.272 8.731 -26.878 1.00 69.38 88 TYR A O 1
ATOM 690 N N . THR A 1 89 ? 2.934 7.545 -28.226 1.00 68.19 89 THR A N 1
ATOM 691 C CA . THR A 1 89 ? 3.083 8.425 -29.383 1.00 68.19 89 THR A CA 1
ATOM 692 C C . THR A 1 89 ? 1.759 8.543 -30.131 1.00 68.19 89 THR A C 1
ATOM 694 O O . THR A 1 89 ? 0.925 7.626 -30.115 1.00 68.19 89 THR A O 1
ATOM 697 N N . ALA A 1 90 ? 1.579 9.663 -30.837 1.00 60.62 90 ALA A N 1
ATOM 698 C CA . ALA A 1 90 ? 0.451 9.869 -31.747 1.00 60.62 90 ALA A CA 1
ATOM 699 C C . ALA A 1 90 ? 0.408 8.807 -32.867 1.00 60.62 90 ALA A C 1
ATOM 701 O O . ALA A 1 90 ? -0.668 8.392 -33.285 1.00 60.62 90 ALA A O 1
ATOM 702 N N . GLY A 1 91 ? 1.575 8.284 -33.276 1.00 64.19 91 GLY A N 1
ATOM 703 C CA . GLY A 1 91 ? 1.717 7.201 -34.259 1.00 64.19 91 GLY A CA 1
ATOM 704 C C . GLY A 1 91 ? 1.330 5.803 -33.758 1.00 64.19 91 GLY A C 1
ATOM 705 O O . GLY A 1 91 ? 1.474 4.832 -34.494 1.00 64.19 91 GLY A O 1
ATOM 706 N N . GLY A 1 92 ? 0.849 5.672 -32.516 1.00 65.19 92 GLY A N 1
ATOM 707 C CA . GLY A 1 92 ? 0.294 4.422 -31.998 1.00 65.19 92 GLY A CA 1
ATOM 708 C C . GLY A 1 92 ? 1.283 3.501 -31.285 1.00 65.19 92 GLY A C 1
ATOM 709 O O . GLY A 1 92 ? 0.883 2.386 -30.935 1.00 65.19 92 GLY A O 1
ATOM 710 N N . ALA A 1 93 ? 2.520 3.948 -31.025 1.00 71.50 93 ALA A N 1
ATOM 711 C CA . ALA A 1 93 ? 3.484 3.165 -30.252 1.00 71.50 93 ALA A CA 1
ATOM 712 C C . ALA A 1 93 ? 2.910 2.842 -28.868 1.00 71.50 93 ALA A C 1
ATOM 714 O O . ALA A 1 93 ? 2.363 3.719 -28.187 1.00 71.50 93 ALA A O 1
ATOM 715 N N . ALA A 1 94 ? 3.015 1.572 -28.479 1.00 79.56 94 ALA A N 1
ATOM 716 C CA . ALA A 1 94 ? 2.461 1.063 -27.239 1.00 79.56 94 ALA A CA 1
ATOM 717 C C . ALA A 1 94 ? 3.498 0.251 -26.462 1.00 79.56 94 ALA A C 1
ATOM 719 O O . ALA A 1 94 ? 4.286 -0.492 -27.040 1.00 79.56 94 ALA A O 1
ATOM 720 N N . SER A 1 95 ? 3.456 0.384 -25.143 1.00 82.81 95 SER A N 1
ATOM 721 C CA . SER A 1 95 ? 4.220 -0.421 -24.187 1.00 82.81 95 SER A CA 1
ATOM 722 C C . SER A 1 95 ? 3.250 -1.228 -23.330 1.00 82.81 95 SER A C 1
ATOM 724 O O . SER A 1 95 ? 2.073 -0.878 -23.245 1.00 82.81 95 SER A O 1
ATOM 726 N N . ASN A 1 96 ? 3.716 -2.322 -22.733 1.00 89.19 96 ASN A N 1
ATOM 727 C CA . ASN A 1 96 ? 2.896 -3.168 -21.874 1.00 89.19 96 ASN A CA 1
ATOM 728 C C . ASN A 1 96 ? 3.621 -3.406 -20.553 1.00 89.19 96 ASN A C 1
ATOM 730 O O . ASN A 1 96 ? 4.703 -3.998 -20.549 1.00 89.19 96 ASN A O 1
ATOM 734 N N . MET A 1 97 ? 2.995 -2.997 -19.454 1.00 87.62 97 MET A N 1
ATOM 735 C CA . MET A 1 97 ? 3.467 -3.254 -18.099 1.00 87.62 97 MET A CA 1
ATOM 736 C C . MET A 1 97 ? 2.552 -4.276 -17.444 1.00 87.62 97 MET A C 1
ATOM 738 O O . MET A 1 97 ? 1.333 -4.102 -17.406 1.00 87.62 97 MET A O 1
ATOM 742 N N . GLN A 1 98 ? 3.140 -5.334 -16.910 1.00 94.12 98 GLN A N 1
ATOM 743 C CA . GLN A 1 98 ? 2.425 -6.359 -16.176 1.00 94.12 98 GLN A CA 1
ATOM 744 C C . GLN A 1 98 ? 2.544 -6.096 -14.679 1.00 94.12 98 GLN A C 1
ATOM 746 O O . GLN A 1 98 ? 3.605 -5.699 -14.207 1.00 94.12 98 GLN A O 1
ATOM 751 N N . THR A 1 99 ? 1.468 -6.333 -13.932 1.00 92.31 99 THR A N 1
ATOM 752 C CA . THR A 1 99 ? 1.497 -6.387 -12.465 1.00 92.31 99 THR A CA 1
ATOM 753 C C . THR A 1 99 ? 1.015 -7.756 -12.037 1.00 92.31 99 THR A C 1
ATOM 755 O O . THR A 1 99 ? -0.064 -8.182 -12.431 1.00 92.31 99 THR A O 1
ATOM 758 N N . THR A 1 100 ? 1.791 -8.453 -11.223 1.00 96.50 100 THR A N 1
ATOM 759 C CA . THR A 1 100 ? 1.383 -9.724 -10.630 1.00 96.50 100 THR A CA 1
ATOM 760 C C . THR A 1 100 ? 1.510 -9.645 -9.125 1.00 96.50 100 THR A C 1
ATOM 762 O O . THR A 1 100 ? 2.382 -8.945 -8.623 1.00 96.50 100 THR A O 1
ATOM 765 N N . GLY A 1 101 ? 0.680 -10.368 -8.387 1.00 96.25 101 GLY A N 1
ATOM 766 C CA . GLY A 1 101 ? 0.827 -10.400 -6.944 1.00 96.25 101 GLY A CA 1
ATOM 767 C C . GLY A 1 101 ? -0.186 -11.255 -6.223 1.00 96.25 101 GLY A C 1
ATOM 768 O O . GLY A 1 101 ? -1.079 -11.854 -6.826 1.00 96.25 101 GLY A O 1
ATOM 769 N N . ILE A 1 102 ? -0.004 -11.300 -4.913 1.00 95.94 102 ILE A N 1
ATOM 770 C CA . ILE A 1 102 ? -0.841 -12.033 -3.978 1.00 95.94 102 ILE A CA 1
ATOM 771 C C . ILE A 1 102 ? -1.256 -11.132 -2.820 1.00 95.94 102 ILE A C 1
ATOM 773 O O . ILE A 1 102 ? -0.528 -10.219 -2.435 1.00 95.94 102 ILE A O 1
ATOM 777 N N . HIS A 1 103 ? -2.418 -11.416 -2.251 1.00 95.81 103 HIS A N 1
ATOM 778 C CA . HIS A 1 103 ? -2.929 -10.778 -1.046 1.00 95.81 103 HIS A CA 1
ATOM 779 C C . HIS A 1 103 ? -3.581 -11.836 -0.158 1.00 95.81 103 HIS A C 1
ATOM 781 O O . HIS A 1 103 ? -4.324 -12.683 -0.653 1.00 95.81 103 HIS A O 1
ATOM 787 N N . GLY A 1 104 ? -3.327 -11.782 1.143 1.00 94.50 104 GLY A N 1
ATOM 788 C CA . GLY A 1 104 ? -3.865 -12.700 2.133 1.00 94.50 104 GLY A CA 1
ATOM 789 C C . GLY A 1 104 ? -4.468 -11.966 3.326 1.00 94.50 104 GLY A C 1
ATOM 790 O O . GLY A 1 104 ? -3.921 -10.962 3.773 1.00 94.50 104 GLY A O 1
ATOM 791 N N . TRP A 1 105 ? -5.571 -12.502 3.844 1.00 95.69 105 TRP A N 1
ATOM 792 C CA . TRP A 1 105 ? -6.242 -12.060 5.067 1.00 95.69 105 TRP A CA 1
ATOM 793 C C . TRP A 1 105 ? -6.585 -13.282 5.921 1.00 95.69 105 TRP A C 1
ATOM 795 O O . TRP A 1 105 ? -7.294 -14.182 5.463 1.00 95.69 105 TRP A O 1
ATOM 805 N N . PHE A 1 106 ? -6.079 -13.318 7.151 1.00 95.38 106 PHE A N 1
ATOM 806 C CA . PHE A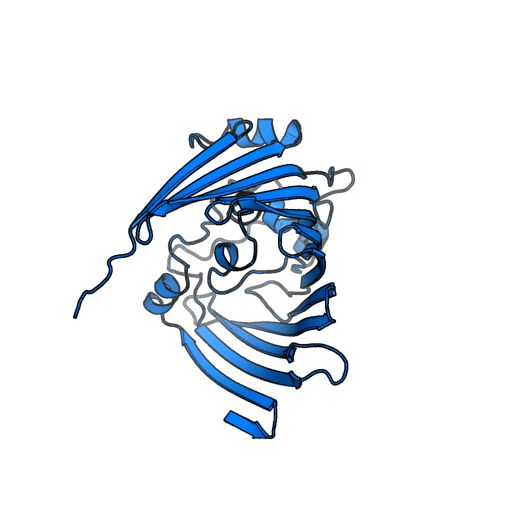 1 106 ? -6.120 -14.480 8.037 1.00 95.38 106 PHE A CA 1
ATOM 807 C C . PHE A 1 106 ? -6.551 -14.057 9.450 1.00 95.38 106 PHE A C 1
ATOM 809 O O . PHE A 1 106 ? -5.704 -13.650 10.248 1.00 95.38 106 PHE A O 1
ATOM 816 N N . PRO A 1 107 ? -7.854 -14.122 9.771 1.00 94.62 107 PRO A N 1
ATOM 817 C CA . PRO A 1 107 ? -8.380 -13.755 11.085 1.00 94.62 107 PRO A CA 1
ATOM 818 C C . PRO A 1 107 ? -8.260 -14.932 12.064 1.00 94.62 107 PRO A C 1
ATOM 820 O O . PRO A 1 107 ? -9.214 -15.673 12.241 1.00 94.62 107 PRO A O 1
ATOM 823 N N . MET A 1 108 ? -7.086 -15.141 12.655 1.00 94.19 108 MET A N 1
ATOM 824 C CA . MET A 1 108 ? -6.714 -16.258 13.535 1.00 94.19 108 MET A CA 1
ATOM 825 C C . MET A 1 108 ? -7.140 -16.061 15.001 1.00 94.19 108 MET A C 1
ATOM 827 O O . MET A 1 108 ? -6.305 -15.930 15.898 1.00 94.19 108 MET A O 1
ATOM 831 N N . GLY A 1 109 ? -8.451 -16.057 15.249 1.00 92.75 109 GLY A N 1
ATOM 832 C CA . GLY A 1 109 ? -9.009 -15.749 16.570 1.00 92.75 109 GLY A CA 1
ATOM 833 C C . GLY A 1 109 ? -8.844 -14.262 16.870 1.00 92.75 109 GLY A C 1
ATOM 834 O O . GLY A 1 109 ? -9.237 -13.436 16.050 1.00 92.75 109 GLY A O 1
ATOM 835 N N . ASP A 1 110 ? -8.212 -13.927 17.995 1.00 95.06 110 ASP A N 1
ATOM 836 C CA . ASP A 1 110 ? -7.945 -12.531 18.368 1.00 95.06 110 ASP A CA 1
ATOM 837 C C . ASP A 1 110 ? -6.841 -11.886 17.515 1.00 95.06 110 ASP A C 1
ATOM 839 O O . ASP A 1 110 ? -6.738 -10.663 17.453 1.00 95.06 110 ASP A O 1
ATOM 843 N N . LEU A 1 111 ? -6.016 -12.687 16.828 1.00 95.69 111 LEU A N 1
ATOM 844 C CA . LEU A 1 111 ? -4.964 -12.205 15.936 1.00 95.69 111 LEU A CA 1
ATOM 845 C C . LEU A 1 111 ? -5.439 -12.208 14.485 1.00 95.69 111 LEU A C 1
ATOM 847 O O . LEU A 1 111 ? -5.692 -13.260 13.918 1.00 95.69 111 LEU A O 1
ATOM 851 N N . THR A 1 112 ? -5.430 -11.064 13.819 1.00 96.19 112 THR A N 1
ATOM 852 C CA . THR A 1 112 ? -5.628 -10.959 12.373 1.00 96.19 112 THR A CA 1
ATOM 853 C C . THR A 1 112 ? -4.324 -10.609 11.674 1.00 96.19 112 THR A C 1
ATOM 855 O O . THR A 1 112 ? -3.649 -9.652 12.045 1.00 96.19 112 THR A O 1
ATOM 858 N N . MET A 1 113 ? -3.974 -11.365 10.635 1.00 96.81 113 MET A N 1
ATOM 859 C CA . MET A 1 113 ? -2.848 -11.055 9.758 1.00 96.81 113 MET A CA 1
ATOM 860 C C . MET A 1 113 ? -3.316 -10.694 8.354 1.00 96.81 113 MET A C 1
ATOM 862 O O . MET A 1 113 ? -4.113 -11.406 7.744 1.00 96.81 113 MET A O 1
ATOM 866 N N . GLU A 1 114 ? -2.743 -9.627 7.815 1.00 95.56 114 GLU A N 1
ATOM 867 C CA . GLU A 1 114 ? -2.924 -9.183 6.440 1.00 95.56 114 GLU A CA 1
ATOM 868 C C . GLU A 1 114 ? -1.554 -9.050 5.780 1.00 95.56 114 GLU A C 1
ATOM 870 O O . GLU A 1 114 ? -0.621 -8.497 6.362 1.00 95.56 114 GLU A O 1
ATOM 875 N N . ALA A 1 115 ? -1.411 -9.565 4.564 1.00 95.75 115 ALA A N 1
ATOM 876 C CA . ALA A 1 115 ? -0.171 -9.441 3.814 1.00 95.75 115 ALA A CA 1
ATOM 877 C C . ALA A 1 115 ? -0.449 -9.306 2.323 1.00 95.75 115 ALA A C 1
ATOM 879 O O . ALA A 1 115 ? -1.355 -9.945 1.791 1.00 95.75 115 ALA A O 1
ATOM 880 N N . SER A 1 116 ? 0.368 -8.529 1.620 1.00 92.94 116 SER A N 1
ATOM 881 C CA . SER A 1 116 ? 0.351 -8.514 0.163 1.00 92.94 116 SER A CA 1
ATOM 882 C C . SER A 1 116 ? 1.741 -8.342 -0.429 1.00 92.94 116 SER A C 1
ATOM 884 O O . SER A 1 116 ? 2.642 -7.781 0.193 1.00 92.94 116 SER A O 1
ATOM 886 N N . ALA A 1 117 ? 1.922 -8.881 -1.629 1.00 96.25 117 ALA A N 1
ATOM 887 C CA . ALA A 1 117 ? 3.157 -8.776 -2.380 1.00 96.25 117 ALA A CA 1
ATOM 888 C C . ALA A 1 117 ? 2.829 -8.649 -3.863 1.00 96.25 117 ALA A C 1
ATOM 890 O O . ALA A 1 117 ? 2.226 -9.550 -4.450 1.00 96.25 117 ALA A O 1
ATOM 891 N N . TYR A 1 118 ? 3.249 -7.544 -4.466 1.00 93.56 118 TYR A N 1
ATOM 892 C CA . TYR A 1 118 ? 3.059 -7.241 -5.874 1.00 93.56 118 TYR A CA 1
ATOM 893 C C . TYR A 1 118 ? 4.396 -6.951 -6.543 1.00 93.56 118 TYR A C 1
ATOM 895 O O . TYR A 1 118 ? 5.303 -6.372 -5.947 1.00 93.56 118 TYR A O 1
ATOM 903 N N . TYR A 1 119 ? 4.498 -7.331 -7.809 1.00 96.06 119 TYR A N 1
ATOM 904 C CA . TYR A 1 119 ? 5.646 -7.091 -8.662 1.00 96.06 119 TYR A CA 1
ATOM 905 C C . TYR A 1 119 ? 5.187 -6.567 -10.019 1.00 96.06 119 TYR A C 1
ATOM 907 O O . TYR A 1 119 ? 4.263 -7.114 -10.627 1.00 96.06 119 TYR A O 1
ATOM 915 N N . GLN A 1 120 ? 5.842 -5.512 -10.488 1.00 91.69 120 GLN A N 1
ATOM 916 C CA . GLN A 1 120 ? 5.617 -4.905 -11.790 1.00 91.69 120 GLN A CA 1
ATOM 917 C C . GLN A 1 120 ? 6.815 -5.136 -12.695 1.00 91.69 120 GLN A C 1
ATOM 919 O O . GLN A 1 120 ? 7.965 -4.933 -12.294 1.00 91.69 120 GLN A O 1
ATOM 924 N N . PHE A 1 121 ? 6.528 -5.530 -13.931 1.00 95.56 121 PHE A N 1
ATOM 925 C CA . PHE A 1 121 ? 7.536 -5.791 -14.946 1.00 95.56 121 PHE A CA 1
ATOM 926 C C . PHE A 1 121 ? 7.040 -5.457 -16.352 1.00 95.56 121 PHE A C 1
ATOM 928 O O . PHE A 1 121 ? 5.901 -5.036 -16.544 1.00 95.56 121 PHE A O 1
ATOM 935 N N . GLY A 1 122 ? 7.918 -5.613 -17.341 1.00 93.31 122 GLY A N 1
ATOM 936 C CA . GLY A 1 122 ? 7.639 -5.250 -18.726 1.00 93.31 122 GLY A CA 1
ATOM 937 C C . GLY A 1 122 ? 8.133 -3.842 -19.026 1.00 93.31 122 GLY A C 1
ATOM 938 O O . GLY A 1 122 ? 9.231 -3.472 -18.609 1.00 93.31 122 GLY A O 1
ATOM 939 N N . ALA A 1 123 ? 7.343 -3.071 -19.766 1.00 85.56 123 ALA A N 1
ATOM 940 C CA . ALA A 1 123 ? 7.717 -1.733 -20.195 1.00 85.56 123 ALA A CA 1
ATOM 941 C C . ALA A 1 123 ? 6.637 -0.707 -19.853 1.00 85.56 123 ALA A C 1
ATOM 943 O O . ALA A 1 123 ? 5.456 -0.910 -20.138 1.00 85.56 123 ALA A O 1
ATOM 944 N N . TYR A 1 124 ? 7.076 0.419 -19.302 1.00 79.56 124 TYR A N 1
ATOM 945 C CA . TYR A 1 124 ? 6.273 1.614 -19.112 1.00 79.56 124 TYR A CA 1
ATOM 946 C C . TYR A 1 124 ? 6.880 2.721 -19.968 1.00 79.56 124 TYR A C 1
ATOM 948 O O . TYR A 1 124 ? 7.943 3.263 -19.660 1.00 79.56 124 TYR A O 1
ATOM 956 N N . TYR A 1 125 ? 6.229 2.999 -21.096 1.00 78.81 125 TYR A N 1
ATOM 957 C CA . TYR A 1 125 ? 6.750 3.866 -22.150 1.00 78.81 125 TYR A CA 1
ATOM 958 C C . TYR A 1 125 ? 8.097 3.373 -22.682 1.00 78.81 125 TYR A C 1
ATOM 960 O O . TYR A 1 125 ? 8.171 2.288 -23.256 1.00 78.81 125 TYR A O 1
ATOM 968 N N . THR A 1 126 ? 9.151 4.164 -22.507 1.00 78.25 126 THR A N 1
ATOM 969 C CA . THR A 1 126 ? 10.515 3.839 -22.933 1.00 78.25 126 THR A CA 1
ATOM 970 C C . THR A 1 126 ? 11.322 3.119 -21.854 1.00 78.25 126 THR A C 1
ATOM 972 O O . THR A 1 126 ? 12.463 2.747 -22.111 1.00 78.25 126 THR A O 1
ATOM 975 N N . MET A 1 127 ? 10.761 2.921 -20.657 1.00 78.50 127 MET A N 1
ATOM 976 C CA . MET A 1 127 ? 11.475 2.348 -19.519 1.00 78.50 127 MET A CA 1
ATOM 977 C C . MET A 1 127 ? 11.121 0.882 -19.297 1.00 78.50 127 MET A C 1
ATOM 979 O O . MET A 1 127 ? 9.951 0.501 -19.357 1.00 78.50 127 MET A O 1
ATOM 983 N N . GLN A 1 128 ? 12.119 0.073 -18.950 1.00 89.62 128 GLN A N 1
ATOM 984 C CA . GLN A 1 128 ? 11.892 -1.249 -18.379 1.00 89.62 128 GLN A CA 1
ATOM 985 C C . GLN A 1 128 ? 11.439 -1.110 -16.922 1.00 89.62 128 GLN A C 1
ATOM 987 O O . GLN A 1 128 ? 12.000 -0.320 -16.166 1.00 89.62 128 GLN A O 1
ATOM 992 N N . VAL A 1 129 ? 10.443 -1.889 -16.510 1.00 86.56 129 VAL A N 1
ATOM 993 C CA . VAL A 1 129 ? 9.914 -1.868 -15.140 1.00 86.56 129 VAL A CA 1
ATOM 994 C C . VAL A 1 129 ? 10.427 -3.079 -14.371 1.00 86.56 129 VAL A C 1
ATOM 996 O O . VAL A 1 129 ? 10.429 -4.193 -14.892 1.00 86.56 129 VAL A O 1
ATOM 999 N N . GLN A 1 130 ? 10.877 -2.851 -13.140 1.00 93.75 130 GLN A N 1
ATOM 1000 C CA . GLN A 1 130 ? 11.294 -3.869 -12.176 1.00 93.75 130 GLN A CA 1
ATOM 1001 C C . GLN A 1 130 ? 10.977 -3.377 -10.756 1.00 93.75 130 GLN A C 1
ATOM 1003 O O . GLN A 1 130 ? 11.883 -3.067 -9.979 1.00 93.75 130 GLN A O 1
ATOM 1008 N N . ALA A 1 131 ? 9.695 -3.257 -10.425 1.00 88.50 131 ALA A N 1
ATOM 1009 C CA . ALA A 1 131 ? 9.245 -2.625 -9.187 1.00 88.50 131 ALA A CA 1
ATOM 1010 C C . ALA A 1 131 ? 8.442 -3.586 -8.312 1.00 88.50 131 ALA A C 1
ATOM 1012 O O . ALA A 1 131 ? 7.837 -4.528 -8.815 1.00 88.50 131 ALA A O 1
ATOM 1013 N N . TYR A 1 132 ? 8.409 -3.348 -7.005 1.00 93.31 132 TYR A N 1
ATOM 1014 C CA . TYR A 1 132 ? 7.667 -4.185 -6.063 1.00 93.31 132 TYR A CA 1
ATOM 1015 C C . TYR A 1 132 ? 6.888 -3.349 -5.049 1.00 93.31 132 TYR A C 1
ATOM 1017 O O . TYR A 1 132 ? 7.254 -2.209 -4.773 1.00 93.31 132 TYR A O 1
ATOM 1025 N N . GLN A 1 133 ? 5.850 -3.943 -4.470 1.00 91.31 133 GLN A N 1
ATOM 1026 C CA . GLN A 1 133 ? 5.154 -3.442 -3.288 1.00 91.31 133 GLN A CA 1
ATOM 1027 C C . GLN A 1 133 ? 4.924 -4.616 -2.342 1.00 91.31 133 GLN A C 1
ATOM 1029 O O . GLN A 1 133 ? 4.435 -5.663 -2.763 1.00 91.31 133 GLN A O 1
ATOM 1034 N N . LEU A 1 134 ? 5.287 -4.448 -1.079 1.00 93.62 134 LEU A N 1
ATOM 1035 C CA . LEU A 1 134 ? 5.068 -5.413 -0.012 1.00 93.62 134 LEU A CA 1
ATOM 1036 C C . LEU A 1 134 ? 4.286 -4.735 1.106 1.00 93.62 134 LEU A C 1
ATOM 1038 O O . LEU A 1 134 ? 4.575 -3.596 1.457 1.00 93.62 134 LEU A O 1
ATOM 1042 N N . HIS A 1 135 ? 3.351 -5.460 1.697 1.00 89.81 135 HIS A N 1
ATOM 1043 C CA . HIS A 1 135 ? 2.603 -5.034 2.869 1.00 89.81 135 HIS A CA 1
ATOM 1044 C C . HIS A 1 135 ? 2.503 -6.205 3.838 1.00 89.81 135 HIS A C 1
ATOM 1046 O O . HIS A 1 135 ? 2.239 -7.335 3.421 1.00 89.81 135 HIS A O 1
ATOM 1052 N N . LEU A 1 136 ? 2.687 -5.938 5.123 1.00 96.31 136 LEU A N 1
ATOM 1053 C CA . LEU A 1 136 ? 2.432 -6.888 6.193 1.00 96.31 136 LEU A CA 1
ATOM 1054 C C . LEU A 1 136 ? 1.879 -6.135 7.395 1.00 96.31 136 LEU A C 1
ATOM 1056 O O . LEU A 1 136 ? 2.488 -5.173 7.853 1.00 96.31 136 LEU A O 1
ATOM 1060 N N . LYS A 1 137 ? 0.769 -6.613 7.941 1.00 95.50 137 LYS A N 1
ATOM 1061 C CA . LYS A 1 137 ? 0.130 -6.056 9.127 1.00 95.50 137 LYS A CA 1
ATOM 1062 C C . LYS A 1 137 ? -0.386 -7.185 10.006 1.00 95.50 137 LYS A C 1
ATOM 1064 O O . LYS A 1 137 ? -0.947 -8.164 9.514 1.00 95.50 137 LYS A O 1
ATOM 1069 N N . ALA A 1 138 ? -0.211 -7.022 11.308 1.00 98.00 138 ALA A N 1
ATOM 1070 C CA . ALA A 1 138 ? -0.827 -7.853 12.326 1.00 98.00 138 ALA A CA 1
ATOM 1071 C C . ALA A 1 138 ? -1.657 -6.971 13.262 1.00 98.00 138 ALA A C 1
ATOM 1073 O O . ALA A 1 138 ? -1.214 -5.894 13.660 1.00 98.00 138 ALA A O 1
ATOM 1074 N N . GLU A 1 139 ? -2.852 -7.430 13.608 1.00 98.00 139 GLU A N 1
ATOM 1075 C CA . GLU A 1 139 ? -3.777 -6.771 14.526 1.00 98.00 139 GLU A CA 1
ATOM 1076 C C . GLU A 1 139 ? -4.203 -7.780 15.592 1.00 98.00 139 GLU A C 1
ATOM 1078 O O . GLU A 1 139 ? -4.567 -8.901 15.261 1.00 98.00 139 GLU A O 1
ATOM 1083 N N . TYR A 1 140 ? -4.138 -7.402 16.863 1.00 97.88 140 TYR A N 1
ATOM 1084 C CA . TYR A 1 140 ? -4.518 -8.233 17.996 1.00 97.88 140 TYR A CA 1
ATOM 1085 C C . TYR A 1 140 ? -5.639 -7.554 18.783 1.00 97.88 140 TYR A C 1
ATOM 1087 O O . TYR A 1 140 ? -5.480 -6.422 19.255 1.00 97.88 140 TYR A O 1
ATOM 1095 N N . LEU A 1 141 ? -6.764 -8.249 18.918 1.00 97.25 141 LEU A N 1
ATOM 1096 C CA . LEU A 1 141 ? -7.880 -7.859 19.767 1.00 97.25 141 LEU A CA 1
ATOM 1097 C C . LEU A 1 141 ? -7.510 -8.163 21.223 1.00 97.25 141 LEU A C 1
ATOM 1099 O O . LEU A 1 141 ? -7.397 -9.315 21.623 1.00 97.25 141 LEU A O 1
ATOM 1103 N N . ILE A 1 142 ? -7.270 -7.121 22.016 1.00 97.19 142 ILE A N 1
ATOM 1104 C CA . ILE A 1 142 ? -6.933 -7.269 23.437 1.00 97.19 142 ILE A CA 1
ATOM 1105 C C . ILE A 1 142 ? -8.187 -7.658 24.223 1.00 97.19 142 ILE A C 1
ATOM 1107 O O . ILE A 1 142 ? -8.126 -8.500 25.117 1.00 97.19 142 ILE A O 1
ATOM 1111 N N . ASN A 1 143 ? -9.299 -6.998 23.909 1.00 95.88 143 ASN A N 1
ATOM 1112 C CA . ASN A 1 143 ? -10.639 -7.229 24.436 1.00 95.88 143 ASN A CA 1
ATOM 1113 C C . ASN A 1 143 ? -11.656 -6.520 23.524 1.00 95.88 143 ASN A C 1
ATOM 1115 O O . ASN A 1 143 ? -11.268 -5.913 22.525 1.00 95.88 143 ASN A O 1
ATOM 1119 N N . ASP A 1 144 ? -12.936 -6.556 23.892 1.00 93.69 144 ASP A N 1
ATOM 1120 C CA . ASP A 1 144 ? -14.030 -5.958 23.113 1.00 93.69 144 ASP A CA 1
ATOM 1121 C C . ASP A 1 144 ? -13.863 -4.446 22.852 1.00 93.69 144 ASP A C 1
ATOM 1123 O O . ASP A 1 144 ? -14.382 -3.936 21.860 1.00 93.69 144 ASP A O 1
ATOM 1127 N N . ASP A 1 145 ? -13.089 -3.744 23.687 1.00 96.06 145 ASP A N 1
ATOM 1128 C CA . ASP A 1 145 ? -12.898 -2.294 23.622 1.00 96.06 145 ASP A CA 1
ATOM 1129 C C . ASP A 1 145 ? -11.528 -1.874 23.069 1.00 96.06 145 ASP A C 1
ATOM 1131 O O . ASP A 1 145 ? -11.290 -0.687 22.849 1.00 96.06 145 ASP A O 1
ATOM 1135 N N . ALA A 1 146 ? -10.589 -2.799 22.862 1.00 97.25 146 ALA A N 1
ATOM 1136 C CA . ALA A 1 146 ? -9.213 -2.446 22.532 1.00 97.25 146 ALA A CA 1
ATOM 1137 C C . ALA A 1 146 ? -8.587 -3.388 21.505 1.00 97.25 146 ALA A C 1
ATOM 1139 O O . ALA A 1 146 ? -8.494 -4.599 21.700 1.00 97.25 146 ALA A O 1
ATOM 1140 N N . LEU A 1 147 ? -8.045 -2.795 20.444 1.00 97.94 147 LEU A N 1
ATOM 1141 C CA . LEU A 1 147 ? -7.259 -3.473 19.422 1.00 97.94 147 LEU A CA 1
ATOM 1142 C C . LEU A 1 147 ? -5.938 -2.740 19.220 1.00 97.94 147 LEU A C 1
ATOM 1144 O O . LEU A 1 147 ? -5.894 -1.517 19.077 1.00 97.94 147 LEU A O 1
ATOM 1148 N N . VAL A 1 148 ? -4.856 -3.507 19.155 1.00 98.31 148 VAL A N 1
ATOM 1149 C CA . VAL A 1 148 ? -3.534 -3.002 18.780 1.00 98.31 148 VAL A CA 1
ATOM 1150 C C . VAL A 1 148 ? -3.096 -3.623 17.473 1.00 98.31 148 VAL A C 1
ATOM 1152 O O . VAL A 1 148 ? -3.447 -4.754 17.162 1.00 98.31 148 VAL A O 1
ATOM 1155 N N . GLY A 1 149 ? -2.311 -2.897 16.696 1.00 97.81 149 GLY A N 1
ATOM 1156 C CA . GLY A 1 149 ? -1.741 -3.418 15.470 1.00 97.81 149 GLY A CA 1
ATOM 1157 C C . GLY A 1 149 ? -0.386 -2.816 15.177 1.00 97.81 149 GLY A C 1
ATOM 1158 O O . GLY A 1 149 ? -0.013 -1.766 15.700 1.00 97.81 149 GLY A O 1
ATOM 1159 N N . ALA A 1 150 ? 0.356 -3.502 14.327 1.00 97.81 150 ALA A N 1
ATOM 1160 C CA . ALA A 1 150 ? 1.592 -3.001 13.766 1.00 97.81 150 ALA A CA 1
ATOM 1161 C C . ALA A 1 150 ? 1.755 -3.547 12.356 1.00 97.81 150 ALA A C 1
ATOM 1163 O O . ALA A 1 150 ? 1.296 -4.649 12.038 1.00 97.81 150 ALA A O 1
ATOM 1164 N N . GLY A 1 151 ? 2.427 -2.781 11.511 1.00 95.69 151 GLY A N 1
ATOM 1165 C CA . GLY A 1 151 ? 2.677 -3.202 10.153 1.00 95.69 151 GLY A CA 1
ATOM 1166 C C . GLY A 1 151 ? 3.803 -2.446 9.483 1.00 95.69 151 GLY A C 1
ATOM 1167 O O . GLY A 1 151 ? 4.398 -1.511 10.023 1.00 95.69 151 GLY A O 1
ATOM 1168 N N . VAL A 1 152 ? 4.110 -2.925 8.290 1.00 94.94 152 VAL A N 1
ATOM 1169 C CA . VAL A 1 152 ? 5.096 -2.351 7.399 1.00 94.94 152 VAL A CA 1
ATOM 1170 C C . VAL A 1 152 ? 4.564 -2.385 5.977 1.00 94.94 152 VAL A C 1
ATOM 1172 O O . VAL A 1 152 ? 4.018 -3.391 5.521 1.00 94.94 152 VAL A O 1
ATOM 1175 N N . GLU A 1 153 ? 4.767 -1.290 5.263 1.00 88.31 153 GLU A N 1
ATOM 1176 C CA . GLU A 1 153 ? 4.622 -1.220 3.819 1.00 88.31 153 GLU A CA 1
ATOM 1177 C C . GLU A 1 153 ? 5.975 -0.858 3.206 1.00 88.31 153 GLU A C 1
ATOM 1179 O O . GLU A 1 153 ? 6.680 0.022 3.693 1.00 88.31 153 GLU A O 1
ATOM 1184 N N . MET A 1 154 ? 6.370 -1.561 2.148 1.00 91.69 154 MET A N 1
ATOM 1185 C CA . MET A 1 154 ? 7.595 -1.294 1.402 1.00 91.69 154 MET A CA 1
ATOM 1186 C C . MET A 1 154 ? 7.291 -1.201 -0.076 1.00 91.69 154 MET A C 1
ATOM 1188 O O . MET A 1 154 ? 6.714 -2.106 -0.672 1.00 91.69 154 MET A O 1
ATOM 1192 N N . ILE A 1 155 ? 7.758 -0.128 -0.684 1.00 87.75 155 ILE A N 1
ATOM 1193 C CA . ILE A 1 155 ? 7.423 0.242 -2.047 1.00 87.75 155 ILE A CA 1
ATOM 1194 C C . ILE A 1 155 ? 8.717 0.539 -2.758 1.00 87.75 155 ILE A C 1
ATOM 1196 O O . ILE A 1 155 ? 9.465 1.430 -2.354 1.00 87.75 155 ILE A O 1
ATOM 1200 N N . GLY A 1 156 ? 8.977 -0.226 -3.812 1.00 87.00 156 GLY A N 1
ATOM 1201 C CA . GLY A 1 156 ? 10.176 -0.111 -4.618 1.00 87.00 156 GLY A CA 1
ATOM 1202 C C . GLY A 1 156 ? 10.391 1.316 -5.103 1.00 87.00 156 GLY A C 1
ATOM 1203 O O . GLY A 1 156 ? 9.445 2.054 -5.392 1.00 87.00 156 GLY A O 1
ATOM 1204 N N . GLY A 1 157 ? 11.662 1.692 -5.178 1.00 86.56 157 GLY A N 1
ATOM 1205 C CA . GLY A 1 157 ? 12.116 2.990 -5.636 1.00 86.56 157 GLY A CA 1
ATOM 1206 C C . GLY A 1 157 ? 13.318 2.883 -6.555 1.00 86.56 157 GLY A C 1
ATOM 1207 O O . GLY A 1 157 ? 14.109 1.950 -6.448 1.00 86.56 157 GLY A O 1
ATOM 1208 N N . SER A 1 158 ? 13.469 3.872 -7.424 1.00 84.69 158 SER A N 1
ATOM 1209 C CA . SER A 1 158 ? 14.589 4.031 -8.343 1.00 84.69 158 SER A CA 1
ATOM 1210 C C . SER A 1 158 ? 15.591 5.046 -7.805 1.00 84.69 158 SER A C 1
ATOM 1212 O O . SER A 1 158 ? 15.226 6.094 -7.258 1.00 84.69 158 SER A O 1
ATOM 1214 N N . LYS A 1 159 ? 16.868 4.754 -8.018 1.00 87.94 159 LYS A N 1
ATOM 1215 C CA . LYS A 1 159 ? 17.989 5.678 -7.807 1.00 87.94 159 LYS A CA 1
ATOM 1216 C C . LYS A 1 159 ? 18.495 6.213 -9.147 1.00 87.94 159 LYS A C 1
ATOM 1218 O O . LYS A 1 159 ? 18.061 5.754 -10.204 1.00 87.94 159 LYS A O 1
ATOM 1223 N N . ALA A 1 160 ? 19.389 7.197 -9.120 1.00 83.75 160 ALA A N 1
ATOM 1224 C CA . ALA A 1 160 ? 19.857 7.883 -10.325 1.00 83.75 160 ALA A CA 1
ATOM 1225 C C . ALA A 1 160 ? 20.421 6.919 -11.388 1.00 83.75 160 ALA A C 1
ATOM 1227 O O . ALA A 1 160 ? 20.176 7.101 -12.581 1.00 83.75 160 ALA A O 1
ATOM 1228 N N . GLU A 1 161 ? 21.123 5.861 -10.968 1.00 85.19 161 GLU A N 1
ATOM 1229 C CA . GLU A 1 161 ? 21.731 4.902 -11.896 1.00 85.19 161 GLU A CA 1
ATOM 1230 C C . GLU A 1 161 ? 20.699 4.030 -12.624 1.00 85.19 161 GLU A C 1
ATOM 1232 O O . GLU A 1 161 ? 20.950 3.635 -13.761 1.00 85.19 161 GLU A O 1
ATOM 1237 N N . ASP A 1 162 ? 19.540 3.752 -12.014 1.00 83.38 162 ASP A N 1
ATOM 1238 C CA . ASP A 1 162 ? 18.480 2.971 -12.670 1.00 83.38 162 ASP A CA 1
ATOM 1239 C C . ASP A 1 162 ? 17.934 3.740 -13.886 1.00 83.38 162 ASP A C 1
ATOM 1241 O O . ASP A 1 162 ? 17.789 3.184 -14.979 1.00 83.38 162 ASP A O 1
ATOM 1245 N N . TYR A 1 163 ? 17.727 5.054 -13.733 1.00 79.50 163 TYR A N 1
ATOM 1246 C CA . TYR A 1 163 ? 17.266 5.924 -14.818 1.00 79.50 163 TYR A CA 1
ATOM 1247 C C . TYR A 1 163 ? 18.286 6.039 -15.951 1.00 79.50 163 TYR A C 1
ATOM 1249 O O . TYR A 1 163 ? 17.899 6.034 -17.120 1.00 79.50 163 TYR A O 1
ATOM 1257 N N . ALA A 1 164 ? 19.583 6.083 -15.630 1.00 78.88 164 ALA A N 1
ATOM 1258 C CA . ALA A 1 164 ? 20.647 6.065 -16.637 1.00 78.88 164 ALA A CA 1
ATOM 1259 C C . ALA A 1 164 ? 20.641 4.775 -17.484 1.00 78.88 164 ALA A C 1
ATOM 1261 O O . ALA A 1 164 ? 21.133 4.769 -18.610 1.00 78.88 164 ALA A O 1
ATOM 1262 N N . GLN A 1 165 ? 20.052 3.697 -16.960 1.00 83.38 165 GLN A N 1
ATOM 1263 C CA . GLN A 1 165 ? 19.877 2.408 -17.630 1.00 83.38 165 GLN A CA 1
ATOM 1264 C C . GLN A 1 165 ? 18.463 2.217 -18.204 1.00 83.38 165 GLN A C 1
ATOM 1266 O O . GLN A 1 165 ? 18.075 1.090 -18.509 1.00 83.38 165 GLN A O 1
ATOM 1271 N N . TYR A 1 166 ? 17.669 3.288 -18.330 1.00 83.12 166 TYR A N 1
ATOM 1272 C CA . TYR A 1 166 ? 16.274 3.232 -18.789 1.00 83.12 166 TYR A CA 1
ATOM 1273 C C . TYR A 1 166 ? 15.422 2.211 -18.013 1.00 83.12 166 TYR A C 1
ATOM 1275 O O . TYR A 1 166 ? 14.528 1.574 -18.570 1.00 83.12 166 TYR A O 1
ATOM 1283 N N . THR A 1 167 ? 15.693 2.049 -16.718 1.00 83.69 167 THR A N 1
ATOM 1284 C CA . THR A 1 167 ? 14.984 1.120 -15.835 1.00 83.69 167 THR A CA 1
ATOM 1285 C C . THR A 1 167 ? 14.325 1.889 -14.697 1.00 83.69 167 THR A C 1
ATOM 1287 O O . THR A 1 167 ? 14.924 2.785 -14.111 1.00 83.69 167 THR A O 1
ATOM 1290 N N . THR A 1 168 ? 13.080 1.548 -14.376 1.00 83.56 168 THR A N 1
ATOM 1291 C CA . THR A 1 168 ? 12.395 2.032 -13.178 1.00 83.56 168 THR A CA 1
ATOM 1292 C C . THR A 1 168 ? 12.139 0.876 -12.226 1.00 83.56 168 THR A C 1
ATOM 1294 O O . THR A 1 168 ? 11.626 -0.180 -12.600 1.00 83.56 168 THR A O 1
ATOM 1297 N N . ARG A 1 169 ? 12.507 1.094 -10.970 1.00 88.62 169 ARG A N 1
ATOM 1298 C CA . ARG A 1 169 ? 12.197 0.237 -9.825 1.00 88.62 169 ARG A CA 1
ATOM 1299 C C . ARG A 1 169 ? 11.141 0.860 -8.917 1.00 88.62 169 ARG A C 1
ATOM 1301 O O . ARG A 1 169 ? 10.786 0.272 -7.899 1.00 88.62 169 ARG A O 1
ATOM 1308 N N . SER A 1 170 ? 10.639 2.035 -9.295 1.00 83.31 170 SER A N 1
ATOM 1309 C CA . SER A 1 170 ? 9.566 2.744 -8.610 1.00 83.31 170 SER A CA 1
ATOM 1310 C C . SER A 1 170 ? 8.241 2.056 -8.899 1.00 83.31 170 SER A C 1
ATOM 1312 O O . SER A 1 170 ? 7.886 1.886 -10.065 1.00 83.31 170 SER A O 1
ATOM 1314 N N . PHE A 1 171 ? 7.516 1.653 -7.857 1.00 82.81 171 PHE A N 1
ATOM 1315 C CA . PHE A 1 171 ? 6.204 1.037 -8.041 1.00 82.81 171 PHE A CA 1
ATOM 1316 C C . PHE A 1 171 ? 5.194 2.082 -8.519 1.00 82.81 171 PHE A C 1
ATOM 1318 O O . PHE A 1 171 ? 5.042 3.144 -7.917 1.00 82.81 171 PHE A O 1
ATOM 1325 N N . ILE A 1 172 ? 4.510 1.787 -9.621 1.00 75.50 172 ILE A N 1
ATOM 1326 C CA . ILE A 1 172 ? 3.569 2.698 -10.265 1.00 75.50 172 ILE A CA 1
ATOM 1327 C C . ILE A 1 172 ? 2.163 2.297 -9.836 1.00 75.50 172 ILE A C 1
ATOM 1329 O O . ILE A 1 172 ? 1.615 1.301 -10.315 1.00 75.50 172 ILE A O 1
ATOM 1333 N N . ALA A 1 173 ? 1.555 3.090 -8.957 1.00 69.50 173 ALA A N 1
ATOM 1334 C CA . ALA A 1 173 ? 0.149 2.929 -8.620 1.00 69.50 173 ALA A CA 1
ATOM 1335 C C . ALA A 1 173 ? -0.720 3.192 -9.859 1.00 69.50 173 ALA A C 1
ATOM 1337 O O . ALA A 1 173 ? -0.680 4.267 -10.463 1.00 69.50 173 ALA A O 1
ATOM 1338 N N . GLN A 1 174 ? -1.492 2.188 -10.264 1.00 63.75 174 GLN A N 1
ATOM 1339 C CA . GLN A 1 174 ? -2.363 2.282 -11.430 1.00 63.75 174 GLN A CA 1
ATOM 1340 C C . GLN A 1 174 ? -3.773 2.723 -11.008 1.00 63.75 174 GLN A C 1
ATOM 1342 O O . GLN A 1 174 ? -4.242 2.358 -9.938 1.00 63.75 174 GLN A O 1
ATOM 1347 N N . TYR A 1 175 ? -4.484 3.448 -11.877 1.00 60.97 175 TYR A N 1
ATOM 1348 C CA . TYR A 1 175 ? -5.919 3.757 -11.709 1.00 60.97 175 TYR A CA 1
ATOM 1349 C C . TYR A 1 175 ? -6.289 4.547 -10.440 1.00 60.97 175 TYR A C 1
ATOM 1351 O O . TYR A 1 175 ? -7.268 4.216 -9.773 1.00 60.97 175 TYR A O 1
ATOM 1359 N N . GLY A 1 176 ? -5.498 5.565 -10.081 1.00 51.56 176 GLY A N 1
ATOM 1360 C CA . GLY A 1 176 ? -5.866 6.498 -9.007 1.00 51.56 176 GLY A CA 1
ATOM 1361 C C . GLY A 1 176 ? -5.998 5.855 -7.620 1.00 51.56 176 GLY A C 1
ATOM 1362 O O . GLY A 1 176 ? -6.572 6.449 -6.712 1.00 51.56 176 GLY A O 1
ATOM 1363 N N . THR A 1 177 ? -5.460 4.648 -7.424 1.00 45.41 177 THR A N 1
ATOM 1364 C CA . THR A 1 177 ? -5.588 3.886 -6.172 1.00 45.41 177 THR A CA 1
ATOM 1365 C C . THR A 1 177 ? -4.813 4.488 -5.000 1.00 45.41 177 THR A C 1
ATOM 1367 O O . THR A 1 177 ? -4.957 4.001 -3.880 1.00 45.41 177 THR A O 1
ATOM 1370 N N . ASN A 1 178 ? -4.046 5.559 -5.236 1.00 48.41 178 ASN A N 1
ATOM 1371 C CA . ASN A 1 178 ? -3.226 6.235 -4.232 1.00 48.41 178 ASN A CA 1
ATOM 1372 C C . ASN A 1 178 ? -4.013 6.602 -2.967 1.00 48.41 178 ASN A C 1
ATOM 1374 O O . ASN A 1 178 ? -3.513 6.391 -1.871 1.00 48.41 178 ASN A O 1
ATOM 1378 N N . GLN A 1 179 ? -5.255 7.077 -3.101 1.00 38.47 179 GLN A N 1
ATOM 1379 C CA . GLN A 1 179 ? -6.066 7.504 -1.951 1.00 38.47 179 GLN A CA 1
ATOM 1380 C C . GLN A 1 179 ? -6.801 6.354 -1.244 1.00 38.47 179 GLN A C 1
ATOM 1382 O O . GLN A 1 179 ? -7.208 6.488 -0.096 1.00 38.47 179 GLN A O 1
ATOM 1387 N N . ARG A 1 180 ? -7.016 5.216 -1.920 1.00 33.56 180 ARG A N 1
ATOM 1388 C CA . ARG A 1 180 ? -7.837 4.116 -1.380 1.00 33.56 180 ARG A CA 1
ATOM 1389 C C . ARG A 1 180 ? -7.020 3.053 -0.646 1.00 33.56 180 ARG A C 1
ATOM 1391 O O . ARG A 1 180 ? -7.580 2.367 0.203 1.00 33.56 180 ARG A O 1
ATOM 1398 N N . PHE A 1 181 ? -5.740 2.901 -0.986 1.00 35.56 181 PHE A N 1
ATOM 1399 C CA . PHE A 1 181 ? -4.890 1.831 -0.449 1.00 35.56 181 PHE A CA 1
ATOM 1400 C C . PHE A 1 181 ? -3.708 2.332 0.389 1.00 35.56 181 PHE A C 1
ATOM 1402 O O . PHE A 1 181 ? -3.202 1.558 1.190 1.00 35.56 181 PHE A O 1
ATOM 1409 N N . ASN A 1 182 ? -3.334 3.614 0.283 1.00 43.22 182 ASN A N 1
ATOM 1410 C CA . ASN A 1 182 ? -2.178 4.175 0.999 1.00 43.22 182 ASN A CA 1
ATOM 1411 C C . ASN A 1 182 ? -2.589 5.109 2.152 1.00 43.22 182 ASN A C 1
ATOM 1413 O O . ASN A 1 182 ? -1.771 5.865 2.666 1.00 43.22 182 ASN A O 1
ATOM 1417 N N . GLY A 1 183 ? -3.870 5.096 2.537 1.00 45.50 183 GLY A N 1
ATOM 1418 C CA . GLY A 1 183 ? -4.399 5.945 3.605 1.00 45.50 183 GLY A CA 1
ATOM 1419 C C . GLY A 1 183 ? -4.128 7.438 3.380 1.00 45.50 183 GLY A C 1
ATOM 1420 O O . GLY A 1 183 ? -4.150 7.929 2.252 1.00 45.50 183 GLY A O 1
ATOM 1421 N N . PHE A 1 184 ? -3.852 8.156 4.468 1.00 44.84 184 PHE A N 1
ATOM 1422 C CA . PHE A 1 184 ? -3.653 9.610 4.494 1.00 44.84 184 PHE A CA 1
ATOM 1423 C C . PHE A 1 184 ? -2.277 10.070 3.966 1.00 44.84 184 PHE A C 1
ATOM 1425 O O . PHE A 1 184 ? -1.962 11.259 3.973 1.00 44.84 184 PHE A O 1
ATOM 1432 N N . MET A 1 185 ? -1.477 9.154 3.404 1.00 52.62 185 MET A N 1
ATOM 1433 C CA . MET A 1 185 ? -0.129 9.387 2.864 1.00 52.62 185 MET A CA 1
ATOM 1434 C C . MET A 1 185 ? -0.072 10.160 1.530 1.00 52.62 185 MET A C 1
ATOM 1436 O O . MET A 1 185 ? 0.905 10.063 0.777 1.00 52.62 185 MET A O 1
ATOM 1440 N N . GLU A 1 186 ? -1.096 10.949 1.207 1.00 49.12 186 GLU A N 1
ATOM 1441 C CA . GLU A 1 186 ? -1.244 11.637 -0.084 1.00 49.12 186 GLU A CA 1
ATOM 1442 C C . GLU A 1 186 ? -0.026 12.524 -0.424 1.00 49.12 186 GLU A C 1
ATOM 1444 O O . GLU A 1 186 ? 0.379 12.620 -1.586 1.00 49.12 186 GLU A O 1
ATOM 1449 N N . SER A 1 187 ? 0.634 13.082 0.600 1.00 45.00 187 SER A N 1
ATOM 1450 C CA .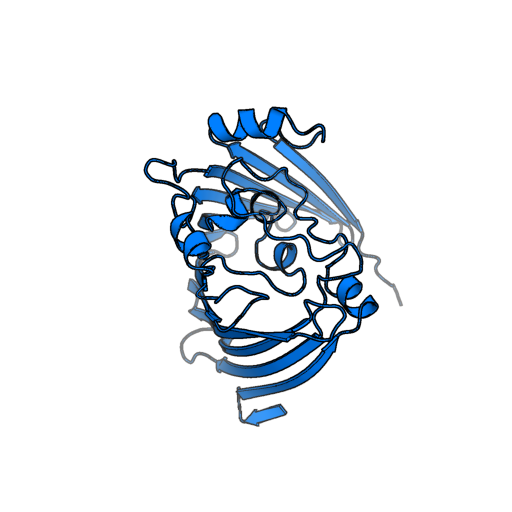 SER A 1 187 ? 1.796 13.975 0.462 1.00 45.00 187 SER A CA 1
ATOM 1451 C C . SER A 1 187 ? 3.074 13.302 -0.064 1.00 45.00 187 SER A C 1
ATOM 1453 O O . SER A 1 187 ? 3.946 13.991 -0.599 1.00 45.00 187 SER A O 1
ATOM 1455 N N . PHE A 1 188 ? 3.221 11.977 0.070 1.00 47.06 188 PHE A N 1
ATOM 1456 C CA . PHE A 1 188 ? 4.412 11.250 -0.409 1.00 47.06 188 PHE A CA 1
ATOM 1457 C C . PHE A 1 188 ? 4.222 10.613 -1.790 1.00 47.06 188 PHE A C 1
ATOM 1459 O O . PHE A 1 188 ? 5.207 10.249 -2.434 1.00 47.06 188 PHE A O 1
ATOM 1466 N N . TYR A 1 189 ? 2.976 10.522 -2.258 1.00 44.59 189 TYR A N 1
ATOM 1467 C CA . TYR A 1 189 ? 2.605 9.812 -3.481 1.00 44.59 189 TYR A CA 1
ATOM 1468 C C . TYR A 1 189 ? 2.394 10.715 -4.700 1.00 44.59 189 TYR A C 1
ATOM 1470 O O . TYR A 1 189 ? 2.618 10.269 -5.827 1.00 44.59 189 TYR A O 1
ATOM 1478 N N . VAL A 1 190 ? 1.981 11.974 -4.515 1.00 36.88 190 VAL A N 1
ATOM 1479 C CA . VAL A 1 190 ? 1.630 12.867 -5.632 1.00 36.88 190 VAL A CA 1
ATOM 1480 C C . VAL A 1 190 ? 2.717 13.918 -5.873 1.00 36.88 190 VAL A C 1
ATOM 1482 O O . VAL A 1 190 ? 3.031 14.729 -5.007 1.00 36.88 190 VAL A O 1
ATOM 1485 N N . GLY A 1 191 ? 3.298 13.916 -7.079 1.00 36.34 191 GLY A N 1
ATOM 1486 C CA . GLY A 1 191 ? 4.065 15.047 -7.629 1.00 36.34 191 GLY A CA 1
ATOM 1487 C C . GLY A 1 191 ? 5.405 15.386 -6.961 1.00 36.34 191 GLY A C 1
ATOM 1488 O O . GLY A 1 191 ? 6.008 16.401 -7.310 1.00 36.34 191 GLY A O 1
ATOM 1489 N N . SER A 1 192 ? 5.896 14.563 -6.030 1.00 40.19 192 SER A N 1
ATOM 1490 C CA . SER A 1 192 ? 7.115 14.839 -5.265 1.00 40.19 192 SER A CA 1
ATOM 1491 C C . SER A 1 192 ? 8.307 13.987 -5.709 1.00 40.19 192 SER A C 1
ATOM 1493 O O . SER A 1 192 ? 8.155 12.827 -6.081 1.00 40.19 192 SER A O 1
ATOM 1495 N N . LEU A 1 193 ? 9.522 14.534 -5.595 1.00 38.06 193 LEU A N 1
ATOM 1496 C CA . LEU A 1 193 ? 10.799 13.834 -5.817 1.00 38.06 193 LEU A CA 1
ATOM 1497 C C . LEU A 1 193 ? 10.932 12.512 -5.034 1.00 38.06 193 LEU A C 1
ATOM 1499 O O . LEU A 1 193 ? 11.716 11.643 -5.411 1.00 38.06 193 LEU A O 1
ATOM 1503 N N . TYR A 1 194 ? 10.159 12.355 -3.957 1.00 45.34 194 TYR A N 1
ATOM 1504 C CA . TYR A 1 194 ? 10.106 11.146 -3.134 1.00 45.34 194 TYR A CA 1
ATOM 1505 C C . TYR A 1 194 ? 9.371 9.979 -3.801 1.00 45.34 194 TYR A C 1
ATOM 1507 O O . TYR A 1 194 ? 9.727 8.833 -3.532 1.00 45.34 194 TYR A O 1
ATOM 1515 N N . ALA A 1 195 ? 8.440 10.256 -4.722 1.00 55.81 195 ALA A N 1
ATOM 1516 C CA . ALA A 1 195 ? 7.726 9.230 -5.483 1.00 55.81 195 ALA A CA 1
ATOM 1517 C C . ALA A 1 195 ? 8.690 8.366 -6.319 1.00 55.81 195 ALA A C 1
ATOM 1519 O O . ALA A 1 195 ? 8.431 7.192 -6.571 1.00 55.81 195 ALA A O 1
ATOM 1520 N N . TYR A 1 196 ? 9.852 8.912 -6.694 1.00 68.00 196 TYR A N 1
ATOM 1521 C CA . TYR A 1 196 ? 10.872 8.174 -7.433 1.00 68.00 196 TYR A CA 1
ATOM 1522 C C . TYR A 1 196 ? 11.658 7.212 -6.546 1.00 68.00 196 TYR A C 1
ATOM 1524 O O . TYR A 1 196 ? 11.956 6.112 -6.984 1.00 68.00 196 TYR A O 1
ATOM 1532 N N . THR A 1 197 ? 11.971 7.572 -5.303 1.00 80.75 197 THR A N 1
ATOM 1533 C CA . THR A 1 197 ? 12.832 6.761 -4.420 1.00 80.75 197 THR A CA 1
ATOM 1534 C C . THR A 1 197 ? 12.100 5.675 -3.641 1.00 80.75 197 THR A C 1
ATOM 1536 O O . THR A 1 197 ? 12.724 4.978 -2.835 1.00 80.75 197 THR A O 1
ATOM 1539 N N . GLY A 1 198 ? 10.798 5.519 -3.880 1.00 81.75 198 GLY A N 1
ATOM 1540 C CA . GLY A 1 198 ? 9.954 4.588 -3.144 1.00 81.75 198 GLY A CA 1
ATOM 1541 C C . GLY A 1 198 ? 9.816 4.974 -1.672 1.00 81.75 198 GLY A C 1
ATOM 1542 O O . GLY A 1 198 ? 10.421 5.939 -1.191 1.00 81.75 198 GLY A O 1
ATOM 1543 N N . LEU A 1 199 ? 9.039 4.186 -0.942 1.00 84.12 199 LEU A N 1
ATOM 1544 C CA . LEU A 1 199 ? 8.638 4.473 0.428 1.00 84.12 199 LEU A CA 1
ATOM 1545 C C . LEU A 1 199 ? 8.692 3.191 1.254 1.00 84.12 199 LEU A C 1
ATOM 1547 O O . LEU A 1 199 ? 8.242 2.147 0.802 1.00 84.12 199 LEU A O 1
ATOM 1551 N N . ASN A 1 200 ? 9.224 3.283 2.464 1.00 90.31 200 ASN A N 1
ATOM 1552 C CA . ASN A 1 200 ? 8.926 2.333 3.519 1.00 90.31 200 ASN A CA 1
ATOM 1553 C C . ASN A 1 200 ? 8.162 3.075 4.610 1.00 90.31 200 ASN A C 1
ATOM 1555 O O . ASN A 1 200 ? 8.656 4.094 5.110 1.00 90.31 200 ASN A O 1
ATOM 1559 N N . ASP A 1 201 ? 7.005 2.544 4.969 1.00 89.56 201 ASP A N 1
ATOM 1560 C CA . ASP A 1 201 ? 6.203 2.968 6.104 1.00 89.56 201 ASP A CA 1
ATOM 1561 C C . ASP A 1 201 ? 6.253 1.885 7.179 1.00 89.56 201 ASP A C 1
ATOM 1563 O O . ASP A 1 201 ? 5.994 0.715 6.904 1.00 89.56 201 ASP A O 1
ATOM 1567 N N . TYR A 1 202 ? 6.603 2.281 8.395 1.00 93.56 202 TYR A N 1
ATOM 1568 C CA . TYR A 1 202 ? 6.500 1.448 9.583 1.00 93.56 202 TYR A CA 1
ATOM 1569 C C . TYR A 1 202 ? 5.474 2.087 10.500 1.00 93.56 202 TYR A C 1
ATOM 1571 O O . TYR A 1 202 ? 5.686 3.212 10.962 1.00 93.56 202 TYR A O 1
ATOM 1579 N N . PHE A 1 203 ? 4.402 1.363 10.797 1.00 92.19 203 PHE A N 1
ATOM 1580 C CA . PHE A 1 203 ? 3.271 1.940 11.501 1.00 92.19 203 PHE A CA 1
ATOM 1581 C C . PHE A 1 203 ? 2.795 1.082 12.663 1.00 92.19 203 PHE A C 1
ATOM 1583 O O . PHE A 1 203 ? 2.897 -0.148 12.663 1.00 92.19 203 PHE A O 1
ATOM 1590 N N . GLY A 1 204 ? 2.265 1.767 13.669 1.00 95.50 204 GLY A N 1
ATOM 1591 C CA . GLY A 1 204 ? 1.488 1.184 14.750 1.00 95.50 204 GLY A CA 1
ATOM 1592 C C . GLY A 1 204 ? 0.017 1.547 14.603 1.00 95.50 204 GLY A C 1
ATOM 1593 O O . GLY A 1 204 ? -0.349 2.465 13.874 1.00 95.50 204 GLY A O 1
ATOM 1594 N N . LYS A 1 205 ? -0.833 0.838 15.333 1.00 95.38 205 LYS A N 1
ATOM 1595 C CA . LYS A 1 205 ? -2.259 1.114 15.426 1.00 95.38 205 LYS A CA 1
ATOM 1596 C C . LYS A 1 205 ? -2.733 0.850 16.844 1.00 95.38 205 LYS A C 1
ATOM 1598 O O . LYS A 1 205 ? -2.419 -0.184 17.426 1.00 95.38 205 LYS A O 1
ATOM 1603 N N . LEU A 1 206 ? -3.519 1.773 17.370 1.00 96.75 206 LEU A N 1
ATOM 1604 C CA . LEU A 1 206 ? -4.277 1.610 18.596 1.00 96.75 206 LEU A CA 1
ATOM 1605 C C . LEU A 1 206 ? -5.705 2.051 18.311 1.00 96.75 206 LEU A C 1
ATOM 1607 O O . LEU A 1 206 ? -5.935 3.203 17.957 1.00 96.75 206 LEU A O 1
ATOM 1611 N N . HIS A 1 207 ? -6.648 1.133 18.449 1.00 96.44 207 HIS A N 1
ATOM 1612 C CA . HIS A 1 207 ? -8.068 1.407 18.340 1.00 96.44 207 HIS A CA 1
ATOM 1613 C C . HIS A 1 207 ? -8.715 1.131 19.693 1.00 96.44 207 HIS A C 1
ATOM 1615 O O . HIS A 1 207 ? -8.600 0.024 20.215 1.00 96.44 207 HIS A O 1
ATOM 1621 N N . LEU A 1 208 ? -9.345 2.152 20.262 1.00 96.56 208 LEU A N 1
ATOM 1622 C CA . LEU A 1 208 ? -10.007 2.109 21.556 1.00 96.56 208 LEU A CA 1
ATOM 1623 C C . LEU A 1 208 ? -11.471 2.495 21.388 1.00 96.56 208 LEU A C 1
ATOM 1625 O O . LEU A 1 208 ? -11.765 3.606 20.951 1.00 96.56 208 LEU A O 1
ATOM 1629 N N . GLN A 1 209 ? -12.379 1.622 21.792 1.00 96.56 209 GLN A N 1
ATOM 1630 C CA . GLN A 1 209 ? -13.744 1.996 22.113 1.00 96.56 209 GLN A CA 1
ATOM 1631 C C . GLN A 1 209 ? -13.715 2.690 23.483 1.00 96.56 209 GLN A C 1
ATOM 1633 O O . GLN A 1 209 ? -13.298 2.113 24.482 1.00 96.56 209 GLN A O 1
ATOM 1638 N N . LEU A 1 210 ? -14.076 3.972 23.527 1.00 93.25 210 LEU A N 1
ATOM 1639 C CA . LEU A 1 210 ? -14.020 4.780 24.751 1.00 93.25 210 LEU A CA 1
ATOM 1640 C C . LEU A 1 210 ? -15.340 4.716 25.525 1.00 93.25 210 LEU A C 1
ATOM 1642 O O . LEU A 1 210 ? -15.353 4.689 26.753 1.00 93.25 210 LEU A O 1
ATOM 1646 N N . THR A 1 211 ? -16.454 4.706 24.798 1.00 92.88 211 THR A N 1
ATOM 1647 C CA . THR A 1 211 ? -17.818 4.502 25.306 1.00 92.88 211 THR A CA 1
ATOM 1648 C C . THR A 1 211 ? -18.607 3.724 24.259 1.00 92.88 211 THR A C 1
ATOM 1650 O O . THR A 1 211 ? -18.130 3.585 23.143 1.00 92.88 211 THR A O 1
ATOM 1653 N N . ASN A 1 212 ? -19.845 3.304 24.526 1.00 89.94 212 ASN A N 1
ATOM 1654 C CA . ASN A 1 212 ? -20.685 2.660 23.498 1.00 89.94 212 ASN A CA 1
ATOM 1655 C C . ASN A 1 212 ? -20.879 3.512 22.225 1.00 89.94 212 ASN A C 1
ATOM 1657 O O . ASN A 1 212 ? -21.116 2.972 21.148 1.00 89.94 212 ASN A O 1
ATOM 1661 N N . ASP A 1 213 ? -20.738 4.833 22.345 1.00 91.75 213 ASP A N 1
ATOM 1662 C CA . ASP A 1 213 ? -20.979 5.786 21.264 1.00 91.75 213 ASP A CA 1
ATOM 1663 C C . ASP A 1 213 ? -19.701 6.415 20.712 1.00 91.75 213 ASP A C 1
ATOM 1665 O O . ASP A 1 213 ? -19.765 7.123 19.710 1.00 91.75 213 ASP A O 1
ATOM 1669 N N . SER A 1 214 ? -18.538 6.194 21.333 1.00 93.31 214 SER A N 1
ATOM 1670 C CA . SER A 1 214 ? -17.306 6.861 20.916 1.00 93.31 214 SER A CA 1
ATOM 1671 C C . SER A 1 214 ? -16.093 5.951 20.866 1.00 93.31 214 SER A C 1
ATOM 1673 O O . SER A 1 214 ? -15.921 5.063 21.697 1.00 93.31 214 SER A O 1
ATOM 1675 N N . GLY A 1 215 ? -15.223 6.221 19.898 1.00 93.94 215 GLY A N 1
ATOM 1676 C CA . GLY A 1 215 ? -13.994 5.479 19.676 1.00 93.94 215 GLY A CA 1
ATOM 1677 C C . GLY A 1 215 ? -12.865 6.386 19.210 1.00 93.94 215 GLY A C 1
ATOM 1678 O O . GLY A 1 215 ? -13.089 7.447 18.625 1.00 93.94 215 GLY A O 1
ATOM 1679 N N . LEU A 1 216 ? -11.641 5.961 19.486 1.00 94.12 216 LEU A N 1
ATOM 1680 C CA . LEU A 1 216 ? -10.409 6.647 19.141 1.00 94.12 216 LEU A CA 1
ATOM 1681 C C . LEU A 1 216 ? -9.485 5.688 18.391 1.00 94.12 216 LEU A C 1
ATOM 1683 O O . LEU A 1 216 ? -9.199 4.590 18.860 1.00 94.12 216 LEU A O 1
ATOM 1687 N N . LEU A 1 217 ? -8.975 6.135 17.253 1.00 92.25 217 LEU A N 1
ATOM 1688 C CA . LEU A 1 217 ? -7.950 5.468 16.470 1.00 92.25 217 LEU A CA 1
ATOM 1689 C C . LEU A 1 217 ? -6.701 6.346 16.452 1.00 92.25 217 LEU A C 1
ATOM 1691 O O . LEU A 1 217 ? -6.759 7.500 16.042 1.00 92.25 217 LEU A O 1
ATOM 1695 N N . LEU A 1 218 ? -5.578 5.784 16.882 1.00 92.81 218 LEU A N 1
ATOM 1696 C CA . LEU A 1 218 ? -4.258 6.395 16.804 1.00 92.81 218 LEU A CA 1
ATOM 1697 C C . LEU A 1 218 ? -3.354 5.533 15.929 1.00 92.81 218 LEU A C 1
ATOM 1699 O O . LEU A 1 218 ? -3.264 4.321 16.143 1.00 92.81 218 LEU A O 1
ATOM 1703 N N . MET A 1 219 ? -2.659 6.149 14.977 1.00 90.50 219 MET A N 1
ATOM 1704 C CA . MET A 1 219 ? -1.715 5.458 14.102 1.00 90.50 219 MET A CA 1
ATOM 1705 C C . MET A 1 219 ? -0.423 6.271 13.983 1.00 90.50 219 MET A C 1
ATOM 1707 O O . MET A 1 219 ? -0.376 7.262 13.259 1.00 90.50 219 MET A O 1
ATOM 1711 N N . PRO A 1 220 ? 0.629 5.931 14.746 1.00 91.56 220 PRO A N 1
ATOM 1712 C CA . PRO A 1 220 ? 1.950 6.498 14.527 1.00 91.56 220 PRO A CA 1
ATOM 1713 C C . PRO A 1 220 ? 2.631 5.833 13.325 1.00 91.56 220 PRO A C 1
ATOM 1715 O O . PRO A 1 220 ? 2.629 4.609 13.215 1.00 91.56 220 PRO A O 1
ATOM 1718 N N . HIS A 1 221 ? 3.291 6.636 12.497 1.00 89.81 221 HIS A N 1
ATOM 1719 C CA . HIS A 1 221 ? 4.027 6.225 11.307 1.00 89.81 221 HIS A CA 1
ATOM 1720 C C . HIS A 1 221 ? 5.471 6.736 11.327 1.00 89.81 221 HIS A C 1
ATOM 1722 O O . HIS A 1 221 ? 5.773 7.827 11.826 1.00 89.81 221 HIS A O 1
ATOM 1728 N N . VAL A 1 222 ? 6.371 5.962 10.722 1.00 90.19 222 VAL A N 1
ATOM 1729 C CA . VAL A 1 222 ? 7.759 6.332 10.436 1.00 90.19 222 VAL A CA 1
ATOM 1730 C C . VAL A 1 222 ? 8.019 6.108 8.952 1.00 90.19 222 VAL A C 1
ATOM 1732 O O . VAL A 1 222 ? 8.033 4.974 8.477 1.00 90.19 222 VAL A O 1
ATOM 1735 N N . PHE A 1 223 ? 8.329 7.183 8.235 1.00 85.25 223 PHE A N 1
ATOM 1736 C CA . PHE A 1 223 ? 8.540 7.143 6.795 1.00 85.25 223 PHE A CA 1
ATOM 1737 C C . PHE A 1 223 ? 10.018 7.217 6.433 1.00 85.25 223 PHE A C 1
ATOM 1739 O O . PHE A 1 223 ? 10.762 8.105 6.873 1.00 85.25 223 PHE A O 1
ATOM 1746 N N . THR A 1 224 ? 10.443 6.317 5.551 1.00 88.94 224 THR A N 1
ATOM 1747 C CA . THR A 1 224 ? 11.773 6.351 4.938 1.00 88.94 224 THR A CA 1
ATOM 1748 C C . THR A 1 224 ? 11.696 6.109 3.435 1.00 88.94 224 THR A C 1
ATOM 1750 O O . THR A 1 224 ? 10.760 5.498 2.942 1.00 88.94 224 THR A O 1
ATOM 1753 N N . LYS A 1 225 ? 12.690 6.564 2.677 1.00 87.06 225 LYS A N 1
ATOM 1754 C CA . LYS A 1 225 ? 12.844 6.200 1.268 1.00 87.06 225 LYS A CA 1
ATOM 1755 C C . LYS A 1 225 ? 13.243 4.735 1.150 1.00 87.06 225 LYS A C 1
ATOM 1757 O O . LYS A 1 225 ? 14.124 4.277 1.891 1.00 87.06 225 LYS A O 1
ATOM 1762 N N . ASN A 1 226 ? 12.707 4.032 0.159 1.00 90.31 226 ASN A N 1
ATOM 1763 C CA . ASN A 1 226 ? 13.125 2.661 -0.141 1.00 90.31 226 ASN A CA 1
ATOM 1764 C C . ASN A 1 226 ? 14.563 2.597 -0.681 1.00 90.31 226 ASN A C 1
ATOM 1766 O O . ASN A 1 226 ? 15.324 1.701 -0.312 1.00 90.31 226 ASN A O 1
ATOM 1770 N N . VAL A 1 227 ? 14.978 3.611 -1.445 1.00 89.56 227 VAL A N 1
ATOM 1771 C CA . VAL A 1 227 ? 16.364 3.796 -1.895 1.00 89.56 227 VAL A CA 1
ATOM 1772 C C . VAL A 1 227 ? 16.847 5.235 -1.696 1.00 89.56 227 VAL A C 1
ATOM 1774 O O . VAL A 1 227 ? 16.069 6.184 -1.644 1.00 89.56 227 VAL A O 1
ATOM 1777 N N . ALA A 1 228 ? 18.158 5.416 -1.567 1.00 87.75 228 ALA A N 1
ATOM 1778 C CA . ALA A 1 228 ? 18.779 6.734 -1.678 1.00 87.75 228 ALA A CA 1
ATOM 1779 C C . ALA A 1 228 ? 18.895 7.093 -3.170 1.00 87.75 228 ALA A C 1
ATOM 1781 O O . ALA A 1 228 ? 19.308 6.239 -3.950 1.00 87.75 228 ALA A O 1
ATOM 1782 N N . TYR A 1 229 ? 18.523 8.314 -3.575 1.00 83.94 229 TYR A N 1
ATOM 1783 C CA . TYR A 1 229 ? 18.561 8.694 -4.995 1.00 83.94 229 TYR A CA 1
ATOM 1784 C C . TYR A 1 229 ? 20.003 8.791 -5.510 1.00 83.94 229 TYR A C 1
ATOM 1786 O O . TYR A 1 229 ? 20.306 8.293 -6.589 1.00 83.94 229 TYR A O 1
ATOM 1794 N N . THR A 1 230 ? 20.892 9.369 -4.703 1.00 84.25 230 THR A N 1
ATOM 1795 C CA . THR A 1 230 ? 22.348 9.380 -4.885 1.00 84.25 230 THR A CA 1
ATOM 1796 C C . THR A 1 230 ? 23.067 8.965 -3.599 1.00 84.25 230 THR A C 1
ATOM 1798 O O . THR A 1 230 ? 22.482 8.937 -2.509 1.00 84.25 230 THR A O 1
ATOM 1801 N N . THR A 1 231 ? 24.355 8.627 -3.699 1.00 82.88 231 THR A N 1
ATOM 1802 C CA . THR A 1 231 ? 25.182 8.263 -2.541 1.00 82.88 231 THR A CA 1
ATOM 1803 C C . THR A 1 231 ? 25.172 9.364 -1.479 1.00 82.88 231 THR A C 1
ATOM 1805 O O . THR A 1 231 ? 25.514 10.510 -1.749 1.00 82.88 231 THR A O 1
ATOM 1808 N N . GLY A 1 232 ? 24.810 9.002 -0.245 1.00 80.56 232 GLY A N 1
ATOM 1809 C CA . GLY A 1 232 ? 24.751 9.934 0.885 1.00 80.56 232 GLY A CA 1
ATOM 1810 C C . GLY A 1 232 ? 23.405 10.645 1.063 1.00 80.56 232 GLY A C 1
ATOM 1811 O O . GLY A 1 232 ? 23.250 11.389 2.035 1.00 80.56 232 GLY A O 1
ATOM 1812 N N . ASP A 1 233 ? 22.415 10.398 0.195 1.00 81.69 233 ASP A N 1
ATOM 1813 C CA . ASP A 1 233 ? 21.071 10.932 0.405 1.00 81.69 233 ASP A CA 1
ATOM 1814 C C . ASP A 1 233 ? 20.423 10.333 1.662 1.00 81.69 233 ASP A C 1
ATOM 1816 O O . ASP A 1 233 ? 20.315 9.107 1.787 1.00 81.69 233 ASP A O 1
ATOM 1820 N N . PRO A 1 234 ? 19.929 11.172 2.595 1.00 84.94 234 PRO A N 1
ATOM 1821 C CA . PRO A 1 234 ? 19.256 10.679 3.781 1.00 84.94 234 PRO A CA 1
ATOM 1822 C C . PRO A 1 234 ? 17.971 9.954 3.384 1.00 84.94 234 PRO A C 1
ATOM 1824 O O . PRO A 1 234 ? 17.204 10.413 2.523 1.00 84.94 234 PRO A O 1
ATOM 1827 N N . ARG A 1 235 ? 17.752 8.814 4.041 1.00 86.50 235 ARG A N 1
ATOM 1828 C CA . ARG A 1 235 ? 16.584 7.962 3.820 1.00 86.50 235 ARG A CA 1
ATOM 1829 C C . ARG A 1 235 ? 15.408 8.321 4.713 1.00 86.50 235 ARG A C 1
ATOM 1831 O O . ARG A 1 235 ? 14.289 8.066 4.311 1.00 86.50 235 ARG A O 1
ATOM 1838 N N . TYR A 1 236 ? 15.628 8.912 5.883 1.00 87.56 236 TYR A N 1
ATOM 1839 C CA . TYR A 1 236 ? 14.531 9.339 6.749 1.00 87.56 236 TYR A CA 1
ATOM 1840 C C . TYR A 1 236 ? 13.727 10.470 6.094 1.00 87.56 236 TYR A C 1
ATOM 1842 O O . TYR A 1 236 ? 14.304 11.419 5.561 1.00 87.56 236 TYR A O 1
ATOM 1850 N N . LEU A 1 237 ? 12.400 10.351 6.104 1.00 81.19 237 LEU A N 1
ATOM 1851 C CA . LEU A 1 237 ? 11.492 11.352 5.544 1.00 81.19 237 LEU A CA 1
ATOM 1852 C C . LEU A 1 237 ? 10.793 12.124 6.665 1.00 81.19 237 LEU A C 1
ATOM 1854 O O . LEU A 1 237 ? 10.813 13.360 6.683 1.00 81.19 237 LEU A O 1
ATOM 1858 N N . GLY A 1 238 ? 10.253 11.402 7.642 1.00 80.94 238 GLY A N 1
ATOM 1859 C CA . GLY A 1 238 ? 9.552 11.991 8.770 1.00 80.94 238 GLY A CA 1
ATOM 1860 C C . GLY A 1 238 ? 8.811 10.955 9.597 1.00 80.94 238 GLY A C 1
ATOM 1861 O O . GLY A 1 238 ? 8.849 9.762 9.305 1.00 80.94 238 GLY A O 1
ATOM 1862 N N . THR A 1 239 ? 8.135 11.449 10.622 1.00 83.62 239 THR A N 1
ATOM 1863 C CA . THR A 1 239 ? 7.178 10.694 11.428 1.00 83.62 239 THR A CA 1
ATOM 1864 C C . THR A 1 239 ? 5.833 11.380 11.386 1.00 83.62 239 THR A C 1
ATOM 1866 O O . THR A 1 239 ? 5.770 12.604 11.268 1.00 83.62 239 THR A O 1
ATOM 1869 N N . GLU A 1 240 ? 4.772 10.608 11.522 1.00 80.25 240 GLU A N 1
ATOM 1870 C CA . GLU A 1 240 ? 3.409 11.121 11.545 1.00 80.25 240 GLU A CA 1
ATOM 1871 C C . GLU A 1 240 ? 2.613 10.432 12.642 1.00 80.25 240 GLU A C 1
ATOM 1873 O O . GLU A 1 240 ? 2.934 9.314 13.036 1.00 80.25 240 GLU A O 1
ATOM 1878 N N . ILE A 1 241 ? 1.636 11.132 13.201 1.00 84.38 241 ILE A N 1
ATOM 1879 C CA . ILE A 1 241 ? 0.646 10.536 14.090 1.00 84.38 241 ILE A CA 1
ATOM 1880 C C . ILE A 1 241 ? -0.716 10.938 13.555 1.00 84.38 241 ILE A C 1
ATOM 1882 O O . ILE A 1 241 ? -1.060 12.124 13.583 1.00 84.38 241 ILE A O 1
ATOM 1886 N N . ASP A 1 242 ? -1.466 9.933 13.128 1.00 82.62 242 ASP A N 1
ATOM 1887 C CA . ASP A 1 242 ? -2.860 10.061 12.739 1.00 82.62 242 ASP A CA 1
ATOM 1888 C C . ASP A 1 242 ? -3.732 9.808 13.959 1.00 82.62 242 ASP A C 1
ATOM 1890 O O . ASP A 1 242 ? -3.484 8.889 14.748 1.00 82.62 242 ASP A O 1
ATOM 1894 N N . CYS A 1 243 ? -4.751 10.639 14.127 1.00 85.38 243 CYS A N 1
ATOM 1895 C CA . CYS A 1 243 ? -5.691 10.560 15.227 1.00 85.38 243 CYS A CA 1
ATOM 1896 C C . CYS A 1 243 ? -7.102 10.797 14.701 1.00 85.38 243 CYS A C 1
ATOM 1898 O O . CYS A 1 243 ? -7.428 11.892 14.246 1.00 85.38 243 CYS A O 1
ATOM 1900 N N . ILE A 1 244 ? -7.940 9.770 14.804 1.00 86.44 244 ILE A N 1
ATOM 1901 C CA . ILE A 1 244 ? -9.344 9.819 14.413 1.00 86.44 244 ILE A CA 1
ATOM 1902 C C . ILE A 1 244 ? -10.188 9.533 15.645 1.00 86.44 244 ILE A C 1
ATOM 1904 O O . ILE A 1 244 ? -10.126 8.450 16.222 1.00 86.44 244 ILE A O 1
ATOM 1908 N N . TYR A 1 245 ? -11.017 10.494 16.024 1.00 89.19 245 TYR A N 1
ATOM 1909 C CA . TYR A 1 245 ? -12.032 10.340 17.051 1.00 89.19 245 TYR A CA 1
ATOM 1910 C C . TYR A 1 245 ? -13.416 10.312 16.405 1.00 89.19 245 TYR A C 1
ATOM 1912 O O . TYR A 1 245 ? -13.795 11.230 15.678 1.00 89.19 245 TYR A O 1
ATOM 1920 N N . ASN A 1 246 ? -14.184 9.267 16.693 1.00 88.88 246 ASN A N 1
ATOM 1921 C CA . ASN A 1 246 ? -15.573 9.134 16.273 1.00 88.88 246 ASN A CA 1
ATOM 1922 C C . ASN A 1 246 ? -16.484 9.195 17.494 1.00 88.88 246 ASN A C 1
ATOM 1924 O O . ASN A 1 246 ? -16.195 8.569 18.511 1.00 88.88 246 ASN A O 1
ATOM 1928 N N . CYS A 1 247 ? -17.596 9.916 17.381 1.00 91.56 247 CYS A N 1
ATOM 1929 C CA . CYS A 1 247 ? -18.618 9.996 18.415 1.00 91.56 247 CYS A CA 1
ATOM 1930 C C . CYS A 1 247 ? -20.014 10.055 17.789 1.00 91.56 247 CYS A C 1
ATOM 1932 O O . CYS A 1 247 ? -20.326 10.966 17.019 1.00 91.56 247 CYS A O 1
ATOM 1934 N N . ASN A 1 248 ? -20.863 9.087 18.117 1.00 89.88 248 ASN A N 1
ATOM 1935 C CA . ASN A 1 248 ? -22.275 9.093 17.774 1.00 89.88 248 ASN A CA 1
ATOM 1936 C C . ASN A 1 248 ? -22.993 10.053 18.724 1.00 89.88 248 ASN A C 1
ATOM 1938 O O . ASN A 1 248 ? -23.139 9.793 19.913 1.00 89.88 248 ASN A O 1
ATOM 1942 N N . LEU A 1 249 ? -23.431 11.192 18.193 1.00 87.31 249 LEU A N 1
ATOM 1943 C CA . LEU A 1 249 ? -24.195 12.185 18.949 1.00 87.31 249 LEU A CA 1
ATOM 1944 C C . 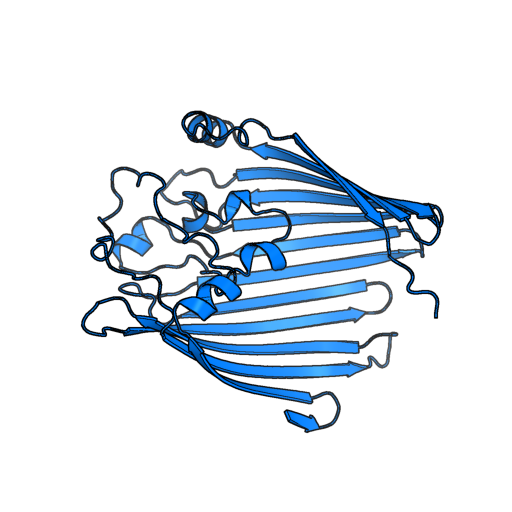LEU A 1 249 ? -25.672 11.775 19.083 1.00 87.31 249 LEU A C 1
ATOM 1946 O O . LEU A 1 249 ? -26.365 12.229 19.988 1.00 87.31 249 LEU A O 1
ATOM 1950 N N . SER A 1 250 ? -26.161 10.951 18.151 1.00 87.44 250 SER A N 1
ATOM 1951 C CA . SER A 1 250 ? -27.485 10.313 18.155 1.00 87.44 250 SER A CA 1
ATOM 1952 C C . SER A 1 250 ? -27.487 9.120 17.188 1.00 87.44 250 SER A C 1
ATOM 1954 O O . SER A 1 250 ? -26.515 8.935 16.456 1.00 87.44 250 SER A O 1
ATOM 1956 N N . GLU A 1 251 ? -28.586 8.357 17.117 1.00 81.75 251 GLU A N 1
ATOM 1957 C CA . GLU A 1 251 ? -28.737 7.225 16.177 1.00 81.75 251 GLU A CA 1
ATOM 1958 C C . GLU A 1 251 ? -28.446 7.596 14.709 1.00 81.75 251 GLU A C 1
ATOM 1960 O O . GLU A 1 251 ? -27.933 6.777 13.945 1.00 81.75 251 GLU A O 1
ATOM 1965 N N . ASP A 1 252 ? -28.741 8.839 14.318 1.00 87.25 252 ASP A N 1
ATOM 1966 C CA . ASP A 1 252 ? -28.611 9.315 12.938 1.00 87.25 252 ASP A CA 1
ATOM 1967 C C . ASP A 1 252 ? -27.400 10.240 12.717 1.00 87.25 252 ASP A C 1
ATOM 1969 O O . ASP A 1 252 ? -27.133 10.631 11.577 1.00 87.25 252 ASP A O 1
ATOM 1973 N N . VAL A 1 253 ? -26.662 10.624 13.766 1.00 84.19 253 VAL A N 1
ATOM 1974 C CA . VAL A 1 253 ? -25.610 11.652 13.669 1.00 84.19 253 VAL A CA 1
ATOM 1975 C C . VAL A 1 253 ? -24.302 11.171 14.278 1.00 84.19 253 VAL A C 1
ATOM 1977 O O . VAL A 1 253 ? -24.215 10.956 15.486 1.00 84.19 253 VAL A O 1
ATOM 1980 N N . THR A 1 254 ? -23.260 11.125 13.450 1.00 84.44 254 THR A N 1
ATOM 1981 C CA . THR A 1 254 ? -21.888 10.824 13.869 1.00 84.44 254 THR A CA 1
ATOM 1982 C C . THR A 1 254 ? -20.993 12.026 13.602 1.00 84.44 254 THR A C 1
ATOM 1984 O O . THR A 1 254 ? -20.940 12.559 12.490 1.00 84.44 254 THR A O 1
ATOM 1987 N N . LEU A 1 255 ? -20.273 12.445 14.635 1.00 84.50 255 LEU A N 1
ATOM 1988 C CA . LEU A 1 255 ? -19.169 13.384 14.546 1.00 84.50 255 LEU A CA 1
ATOM 1989 C C . LEU A 1 255 ? -17.867 12.602 14.362 1.00 84.50 255 LEU A C 1
ATOM 1991 O O . LEU A 1 255 ? -17.554 11.724 15.164 1.00 84.50 255 LEU A O 1
ATOM 1995 N N . THR A 1 256 ? -17.091 12.973 13.348 1.00 83.12 256 THR A N 1
ATOM 1996 C CA . THR A 1 256 ? -15.733 12.469 13.134 1.00 83.12 256 THR A CA 1
ATOM 1997 C C . THR A 1 256 ? -14.768 13.641 13.190 1.00 83.12 256 THR A C 1
ATOM 1999 O O . THR A 1 256 ? -14.849 14.570 12.382 1.00 83.12 256 THR A O 1
ATOM 2002 N N . TRP A 1 257 ? -13.853 13.599 14.150 1.00 80.75 257 TRP A N 1
ATOM 2003 C CA . TRP A 1 257 ? -12.716 14.502 14.218 1.00 80.75 257 TRP A CA 1
ATOM 2004 C C . TRP A 1 257 ? -11.462 13.761 13.781 1.00 80.75 257 TRP A C 1
ATOM 2006 O O . TRP A 1 257 ? -11.152 12.701 14.314 1.00 80.75 257 TRP A O 1
ATOM 2016 N N . ASP A 1 258 ? -10.767 14.320 12.805 1.00 77.31 258 ASP A N 1
ATOM 2017 C CA . ASP A 1 258 ? -9.618 13.708 12.156 1.00 77.31 258 ASP A CA 1
ATOM 2018 C C . ASP A 1 258 ? -8.456 14.702 12.165 1.00 77.31 258 ASP A C 1
ATOM 2020 O O . ASP A 1 258 ? -8.612 15.855 11.748 1.00 77.31 258 ASP A O 1
ATOM 2024 N N . THR A 1 259 ? -7.308 14.300 12.698 1.00 74.81 259 THR A N 1
ATOM 2025 C CA . THR A 1 259 ? -6.111 15.135 12.737 1.00 74.81 259 THR A CA 1
ATOM 2026 C C . THR A 1 259 ? -4.855 14.330 12.457 1.00 74.81 259 THR A C 1
ATOM 2028 O O . THR A 1 259 ? -4.652 13.246 12.998 1.00 74.81 259 THR A O 1
ATOM 2031 N N . HIS A 1 260 ? -3.950 14.949 11.704 1.00 70.81 260 HIS A N 1
ATOM 2032 C CA . HIS A 1 260 ? -2.644 14.388 11.372 1.00 70.81 260 HIS A CA 1
ATOM 2033 C C . HIS A 1 260 ? -1.559 15.357 11.804 1.00 70.81 260 HIS A C 1
ATOM 2035 O O . HIS A 1 260 ? -1.650 16.561 11.536 1.00 70.81 260 HIS A O 1
ATOM 2041 N N . ILE A 1 261 ? -0.537 14.849 12.487 1.00 71.38 261 ILE A N 1
ATOM 2042 C CA . ILE A 1 261 ? 0.611 15.646 12.919 1.00 71.38 261 ILE A CA 1
ATOM 2043 C C . ILE A 1 261 ? 1.870 15.054 12.295 1.00 71.38 261 ILE A C 1
ATOM 2045 O O . ILE A 1 261 ? 2.382 14.041 12.766 1.00 71.38 261 ILE A O 1
ATOM 2049 N N . CYS A 1 262 ? 2.400 15.721 11.266 1.00 66.06 262 CYS A N 1
ATOM 2050 C CA . CYS A 1 262 ? 3.568 15.250 10.521 1.00 66.06 262 CYS A CA 1
ATOM 2051 C C . CYS A 1 262 ? 4.849 16.050 10.842 1.00 66.06 262 CYS A C 1
ATOM 2053 O O . CYS A 1 262 ? 4.940 17.272 10.657 1.00 66.06 262 CYS A O 1
ATOM 2055 N N . TYR A 1 263 ? 5.897 15.347 11.272 1.00 69.94 263 TYR A N 1
ATOM 2056 C CA . TYR A 1 263 ? 7.230 15.874 11.556 1.00 69.94 263 TYR A CA 1
ATOM 2057 C C . TYR A 1 263 ? 8.229 15.491 10.458 1.00 69.94 263 TYR A C 1
ATOM 2059 O O . TYR A 1 263 ? 8.991 14.531 10.564 1.00 69.94 263 TYR A O 1
ATOM 2067 N N . LEU A 1 264 ? 8.303 16.327 9.421 1.00 63.62 264 LEU A N 1
ATOM 2068 C CA . LEU A 1 264 ? 9.260 16.154 8.322 1.00 63.62 264 LEU A CA 1
ATOM 2069 C C . LEU A 1 264 ? 10.687 16.587 8.689 1.00 63.62 264 LEU A C 1
ATOM 2071 O O . LEU A 1 264 ? 10.888 17.553 9.443 1.00 63.62 264 LEU A O 1
ATOM 2075 N N . GLN A 1 265 ? 11.690 15.946 8.077 1.00 62.66 265 GLN A N 1
ATOM 2076 C CA . GLN A 1 265 ? 13.101 16.325 8.215 1.00 62.66 265 GLN A CA 1
ATOM 2077 C C . GLN A 1 265 ? 13.366 17.763 7.715 1.00 62.66 265 GLN A C 1
ATOM 2079 O O . GLN A 1 265 ? 12.830 18.211 6.700 1.00 62.66 265 GLN A O 1
ATOM 2084 N N . ARG A 1 266 ? 14.260 18.502 8.398 1.00 55.91 266 ARG A N 1
ATOM 2085 C CA . ARG A 1 266 ? 14.552 19.933 8.137 1.00 55.91 266 ARG A CA 1
ATOM 2086 C C . ARG A 1 266 ? 14.894 20.269 6.674 1.00 55.91 266 ARG A C 1
ATOM 2088 O O . ARG A 1 266 ? 14.563 21.362 6.225 1.00 55.91 266 ARG A O 1
ATOM 2095 N N . ARG A 1 267 ? 15.554 19.364 5.937 1.00 57.31 267 ARG A N 1
ATOM 2096 C CA . ARG A 1 267 ? 15.896 19.562 4.511 1.00 57.31 267 ARG A CA 1
ATOM 2097 C C . ARG A 1 267 ? 14.658 19.533 3.604 1.00 57.31 267 ARG A C 1
ATOM 2099 O O . ARG A 1 267 ? 14.595 20.317 2.666 1.00 57.31 267 ARG A O 1
ATOM 2106 N N . ILE A 1 268 ? 13.668 18.703 3.934 1.00 57.97 268 ILE A N 1
ATOM 2107 C CA . ILE A 1 268 ? 12.393 18.591 3.208 1.00 57.97 268 ILE A CA 1
ATOM 2108 C C . ILE A 1 268 ? 11.555 19.855 3.418 1.00 57.97 268 ILE A C 1
ATOM 2110 O O . ILE A 1 268 ? 11.064 20.442 2.459 1.00 57.97 268 ILE A O 1
ATOM 2114 N N . ARG A 1 269 ? 11.492 20.359 4.661 1.00 52.75 269 ARG A N 1
ATOM 2115 C CA . ARG A 1 269 ? 10.767 21.604 4.981 1.00 52.75 269 ARG A CA 1
ATOM 2116 C C . ARG A 1 269 ? 11.254 22.810 4.168 1.00 52.75 269 ARG A C 1
ATOM 2118 O O . ARG A 1 269 ? 10.436 23.615 3.749 1.00 52.75 269 ARG A O 1
ATOM 2125 N N . ARG A 1 270 ? 12.565 22.932 3.914 1.00 45.28 270 ARG A N 1
ATOM 2126 C CA . ARG A 1 270 ? 13.127 24.036 3.106 1.00 45.28 270 ARG A CA 1
ATOM 2127 C C . ARG A 1 270 ? 12.810 23.912 1.615 1.00 45.28 270 ARG A C 1
ATOM 2129 O O . ARG A 1 270 ? 12.612 24.931 0.969 1.00 45.28 270 ARG A O 1
ATOM 2136 N N . ALA A 1 271 ? 12.750 22.693 1.077 1.00 48.69 271 ALA A N 1
ATOM 2137 C CA . ALA A 1 271 ? 12.375 22.462 -0.320 1.00 48.69 271 ALA A CA 1
ATOM 2138 C C . ALA A 1 271 ? 10.890 22.788 -0.579 1.00 48.69 271 ALA A C 1
ATOM 2140 O O . ALA A 1 271 ? 10.546 23.299 -1.639 1.00 48.69 271 ALA A O 1
ATOM 2141 N N . LEU A 1 272 ? 10.027 22.561 0.417 1.00 43.81 272 LEU A N 1
ATOM 2142 C CA . LEU A 1 272 ? 8.594 22.865 0.348 1.00 43.81 272 LEU A CA 1
ATOM 2143 C C . LEU A 1 272 ? 8.265 24.360 0.527 1.00 43.81 272 LEU A C 1
ATOM 2145 O O . LEU A 1 272 ? 7.251 24.822 0.014 1.00 43.81 272 LEU A O 1
ATOM 2149 N N . GLN A 1 273 ? 9.135 25.146 1.173 1.00 39.12 273 GLN A N 1
ATOM 2150 C CA . GLN A 1 273 ? 8.945 26.595 1.371 1.00 39.12 273 GLN A CA 1
ATOM 2151 C C . GLN A 1 273 ? 8.901 27.419 0.068 1.00 39.12 273 GLN A C 1
ATOM 2153 O O . GLN A 1 273 ? 8.407 28.544 0.085 1.00 39.12 273 GLN A O 1
ATOM 2158 N N . GLY A 1 274 ? 9.388 26.880 -1.055 1.00 34.78 274 GLY A N 1
ATOM 2159 C CA . GLY A 1 274 ? 9.313 27.529 -2.371 1.00 34.78 274 GLY A CA 1
ATOM 2160 C C . GLY A 1 274 ? 7.992 27.311 -3.122 1.00 34.78 274 GLY A C 1
ATOM 2161 O O . GLY A 1 274 ? 7.762 27.965 -4.137 1.00 34.78 274 GLY A O 1
ATOM 2162 N N . CYS A 1 275 ? 7.121 26.414 -2.647 1.00 34.38 275 CYS A N 1
ATOM 2163 C CA . CYS A 1 275 ? 5.849 26.097 -3.290 1.00 34.38 275 CYS A CA 1
ATOM 2164 C C . CYS A 1 275 ? 4.723 26.884 -2.596 1.00 34.38 275 CYS A C 1
ATOM 2166 O O . CYS A 1 275 ? 4.343 26.579 -1.467 1.00 34.38 275 CYS A O 1
ATOM 2168 N N . ARG A 1 276 ? 4.218 27.946 -3.242 1.00 29.97 276 ARG A N 1
ATOM 2169 C CA . ARG A 1 276 ? 3.081 28.758 -2.764 1.00 29.97 276 ARG A CA 1
ATOM 2170 C C . ARG A 1 276 ? 1.754 27.996 -2.905 1.00 29.97 276 ARG A C 1
ATOM 2172 O O . ARG A 1 276 ? 0.904 28.348 -3.714 1.00 29.97 276 ARG A O 1
ATOM 2179 N N . THR A 1 277 ? 1.572 26.980 -2.080 1.00 32.44 277 THR A N 1
ATOM 2180 C CA . THR A 1 277 ? 0.268 26.390 -1.760 1.00 32.44 277 THR A CA 1
ATOM 2181 C C . THR A 1 277 ? 0.248 26.178 -0.253 1.00 32.44 277 THR A C 1
ATOM 2183 O O . THR A 1 277 ? 1.195 25.618 0.295 1.00 32.44 277 THR A O 1
ATOM 2186 N N . GLU A 1 278 ? -0.787 26.680 0.417 1.00 28.80 278 GLU A N 1
ATOM 2187 C CA . GLU A 1 278 ? -0.927 26.908 1.871 1.00 28.80 278 GLU A CA 1
ATOM 2188 C C . GLU A 1 278 ? -0.913 25.640 2.761 1.00 28.80 278 GLU A C 1
ATOM 2190 O O . GLU A 1 278 ? -1.416 25.641 3.877 1.00 28.80 278 GLU A O 1
ATOM 2195 N N . LEU A 1 279 ? -0.315 24.544 2.295 1.00 33.94 279 LEU A N 1
ATOM 2196 C CA . LEU A 1 279 ? -0.484 23.196 2.832 1.00 33.94 279 LEU A CA 1
ATOM 2197 C C . LEU A 1 279 ? 0.804 22.551 3.354 1.00 33.94 279 LEU A C 1
ATOM 2199 O O . LEU A 1 279 ? 0.790 21.354 3.606 1.00 33.94 279 LEU A O 1
ATOM 2203 N N . MET A 1 280 ? 1.930 23.270 3.478 1.00 39.00 280 MET A N 1
ATOM 2204 C CA . MET A 1 280 ? 3.243 22.604 3.594 1.00 39.00 280 MET A CA 1
ATOM 2205 C C . MET A 1 280 ? 4.281 23.286 4.508 1.00 39.00 280 MET A C 1
ATOM 2207 O O . MET A 1 280 ?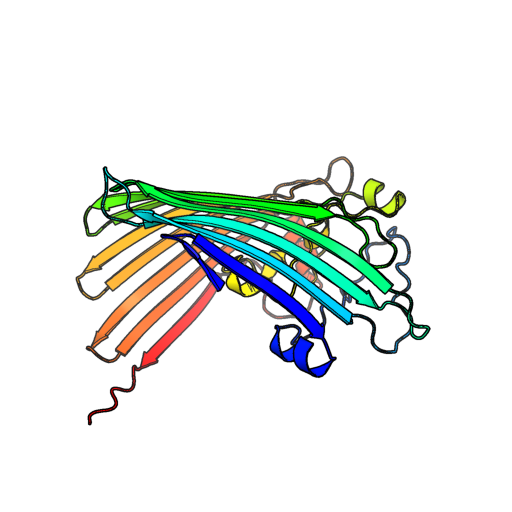 5.430 23.494 4.114 1.00 39.00 280 MET A O 1
ATOM 2211 N N . GLN A 1 281 ? 3.938 23.592 5.763 1.00 32.19 281 GLN A N 1
ATOM 2212 C CA . GLN A 1 281 ? 4.943 23.916 6.791 1.00 32.19 281 GLN A CA 1
ATOM 2213 C C . GLN A 1 281 ? 4.591 23.277 8.140 1.00 32.19 281 GLN A C 1
ATOM 2215 O O . GLN A 1 281 ? 3.973 23.914 8.976 1.00 32.19 281 GLN A O 1
ATOM 2220 N N . GLY A 1 282 ? 5.009 22.023 8.374 1.00 42.38 282 GLY A N 1
ATOM 2221 C CA . GLY A 1 282 ? 4.738 21.325 9.643 1.00 42.38 282 GLY A CA 1
ATOM 2222 C C . GLY A 1 282 ? 3.236 21.207 9.891 1.00 42.38 282 GLY A C 1
ATOM 2223 O O . GLY A 1 282 ? 2.686 21.890 10.746 1.00 42.38 282 GLY A O 1
ATOM 2224 N N . CYS A 1 283 ? 2.568 20.425 9.054 1.00 47.78 283 CYS A N 1
ATOM 2225 C CA . CYS A 1 283 ? 1.127 20.520 8.918 1.00 47.78 283 CYS A CA 1
ATOM 2226 C C . CYS A 1 283 ? 0.438 19.698 9.993 1.00 47.78 283 CYS A C 1
ATOM 2228 O O . CYS A 1 283 ? 0.331 18.483 9.872 1.00 47.78 283 CYS A O 1
ATOM 2230 N N . THR A 1 284 ? -0.049 20.377 11.026 1.00 46.09 284 THR A N 1
ATOM 2231 C CA . THR A 1 284 ? -1.251 19.915 11.710 1.00 46.09 284 THR A CA 1
ATOM 2232 C C . THR A 1 284 ? -2.415 20.213 10.773 1.00 46.09 284 THR A C 1
ATOM 2234 O O . THR A 1 284 ? -2.791 21.373 10.605 1.00 46.09 284 THR A O 1
ATOM 2237 N N . CYS A 1 285 ? -2.949 19.194 10.105 1.00 51.97 285 CYS A N 1
ATOM 2238 C CA . CYS A 1 285 ? -4.205 19.320 9.374 1.00 51.97 285 CYS A CA 1
ATOM 2239 C C . CYS A 1 285 ? -5.283 18.674 10.235 1.00 51.97 285 CYS A C 1
ATOM 2241 O O . CYS A 1 285 ? -5.216 17.476 10.492 1.00 51.97 285 CYS A O 1
ATOM 2243 N N . ALA A 1 286 ? -6.235 19.475 10.706 1.00 49.34 286 ALA A N 1
ATOM 2244 C CA . ALA A 1 286 ? -7.408 18.986 11.412 1.00 49.34 286 ALA A CA 1
ATOM 2245 C C . ALA A 1 286 ? -8.624 19.170 10.506 1.00 49.34 286 ALA A C 1
ATOM 2247 O O . ALA A 1 286 ? -8.884 20.274 10.019 1.00 49.34 286 ALA A O 1
ATOM 2248 N N . ARG A 1 287 ? -9.372 18.094 10.280 1.00 52.41 287 ARG A N 1
ATOM 2249 C CA . ARG A 1 287 ? -10.656 18.111 9.587 1.00 52.41 287 ARG A CA 1
ATOM 2250 C C . ARG A 1 287 ? -11.738 17.645 10.550 1.00 52.41 287 ARG A C 1
ATOM 2252 O O . ARG A 1 287 ? -11.566 16.706 11.321 1.00 52.41 287 ARG A O 1
ATOM 2259 N N . VAL A 1 288 ? -12.867 18.337 10.518 1.00 57.06 288 VAL A N 1
ATOM 2260 C CA . VAL A 1 288 ? -14.057 17.972 11.286 1.00 57.06 288 VAL A CA 1
ATOM 2261 C C . VAL A 1 288 ? -15.142 17.645 10.278 1.00 57.06 288 VAL A C 1
ATOM 2263 O O . VAL A 1 288 ? -15.475 18.481 9.437 1.00 57.06 288 VAL A O 1
ATOM 2266 N N . TYR A 1 289 ? -15.695 16.442 10.369 1.00 64.38 289 TYR A N 1
ATOM 2267 C CA . TYR A 1 289 ? -16.813 16.007 9.548 1.00 64.38 289 TYR A CA 1
ATOM 2268 C C . TYR A 1 289 ? -18.015 15.712 10.434 1.00 64.38 289 TYR A C 1
ATOM 2270 O O . TYR A 1 289 ? -17.901 15.067 11.476 1.00 64.38 289 TYR A O 1
ATOM 2278 N N . LEU A 1 290 ? -19.184 16.158 9.987 1.00 52.97 290 LEU A N 1
ATOM 2279 C CA . LEU A 1 290 ? -20.459 15.786 10.577 1.00 52.97 290 LEU A CA 1
ATOM 2280 C C . LEU A 1 290 ? -21.231 14.962 9.551 1.00 52.97 290 LEU A C 1
ATOM 2282 O O . LEU A 1 290 ? -21.621 15.477 8.502 1.00 52.97 290 LEU A O 1
ATOM 2286 N N . PHE A 1 291 ? -21.442 13.684 9.850 1.00 64.94 291 PHE A N 1
ATOM 2287 C CA . PHE A 1 291 ? -22.227 12.793 9.009 1.00 64.94 291 PHE A CA 1
ATOM 2288 C C . PHE A 1 291 ? -23.631 12.640 9.583 1.00 64.94 291 PHE A C 1
ATOM 2290 O O . PHE A 1 291 ? -23.811 12.208 10.719 1.00 64.94 291 PHE A O 1
ATOM 2297 N N . VAL A 1 292 ? -24.629 12.965 8.761 1.00 60.88 292 VAL A N 1
ATOM 2298 C CA . VAL A 1 292 ? -26.043 12.734 9.063 1.00 60.88 292 VAL A CA 1
ATOM 2299 C C . VAL A 1 292 ? -26.520 11.578 8.193 1.00 60.88 292 VAL A C 1
ATOM 2301 O O . VAL A 1 292 ? -26.618 11.706 6.968 1.00 60.88 292 VAL A O 1
ATOM 2304 N N . ARG A 1 293 ? -26.810 10.429 8.807 1.00 52.47 293 ARG A N 1
ATOM 2305 C CA . ARG A 1 293 ? -27.480 9.324 8.123 1.00 52.47 293 ARG A CA 1
ATOM 2306 C C . ARG A 1 293 ? -28.933 9.720 7.914 1.00 52.47 293 ARG A C 1
ATOM 2308 O O . ARG A 1 293 ? -29.694 9.897 8.854 1.00 52.47 293 ARG A O 1
ATOM 2315 N N . LYS A 1 294 ? -29.334 9.868 6.653 1.00 43.16 294 LYS A N 1
ATOM 2316 C CA . LYS A 1 294 ? -30.738 10.096 6.317 1.00 43.16 294 LYS A CA 1
ATOM 2317 C C . LYS A 1 294 ? -31.480 8.767 6.454 1.00 43.16 294 LYS A C 1
ATOM 2319 O O . LYS A 1 294 ? -31.445 7.943 5.541 1.00 43.16 294 LYS A O 1
ATOM 2324 N N . THR A 1 295 ? -32.139 8.543 7.585 1.00 46.44 295 THR A N 1
ATOM 2325 C CA . THR A 1 295 ? -33.101 7.452 7.738 1.00 46.44 295 THR A CA 1
ATOM 2326 C C . THR A 1 295 ? -34.279 7.724 6.800 1.00 46.44 295 THR A C 1
ATOM 2328 O O . THR A 1 295 ? -35.117 8.593 7.039 1.00 46.44 295 THR A O 1
ATOM 2331 N N . LEU A 1 296 ? -34.345 6.995 5.682 1.00 46.25 296 LEU A N 1
ATOM 2332 C CA . LEU A 1 296 ? -35.576 6.890 4.903 1.00 46.25 296 LEU A CA 1
ATOM 2333 C C . LEU A 1 296 ? -36.571 6.096 5.755 1.00 46.25 296 LEU A C 1
ATOM 2335 O O . LEU A 1 296 ? -36.596 4.866 5.714 1.00 46.25 296 LEU A O 1
ATOM 2339 N N . ARG A 1 297 ? -37.355 6.799 6.579 1.00 47.31 297 ARG A N 1
ATOM 2340 C CA . ARG A 1 297 ? -38.558 6.215 7.174 1.00 47.31 297 ARG A CA 1
ATOM 2341 C C . ARG A 1 297 ? -39.488 5.829 6.020 1.00 47.31 297 ARG A C 1
ATOM 2343 O O . ARG A 1 297 ? -39.725 6.649 5.133 1.00 47.31 297 ARG A O 1
ATOM 2350 N N . LYS A 1 298 ? -39.900 4.559 6.006 1.00 43.50 298 LYS A N 1
ATOM 2351 C CA . LYS A 1 298 ? -40.915 4.029 5.087 1.00 43.50 298 LYS A CA 1
ATOM 2352 C C . LYS A 1 298 ? -42.245 4.747 5.271 1.00 43.50 298 LYS A C 1
ATOM 2354 O O . LYS A 1 298 ? -42.539 5.113 6.430 1.00 43.50 298 LYS A O 1
#

Foldseek 3Di:
DAPDVQKDKDWDKDADDPVVLVVLAPPDPLPLPPPDPPPQPPPPPAPPPDFADFGMKTKMKMKGWDADPQAPDIKIKMKIKMWIWGAGHPVGDIWIKIKIKMWIWDCRHQKIKIKIKMFIATDDVQATETEIKIKIKMKGDPDPFKIKMWIKIWTFADAQVCVVVRYAHQDDDPRNCCPVPVPPVNVQCGNDPLSRQTKMKIKMWMWGDPDPFKIKIKMKIWIFGNHANDPPRGGGFWIKIKMWMWGDPDPFKIKIKIWMFIGGDPVVLVVCVPDPDPAGHRDGDIDIDMGGHPPPDD